Protein AF-A0A3M1HZY0-F1 (afdb_monomer_lite)

Sequence (211 aa):
LMPYMTAALELLAAGQKPRHIDGALMAFGMPMGPIELADYVGLDICLEVGRYLEKTLGDRFALPAFVPTMVERGYLGRKCEKGGFYRYERGRIAGINEAIARLVGASFSEKPREFDANIDLEDAAPMEDAAIQDRCLLPMLVEALGCLKEGIVKEPSHLDAAFVFGIGFPPFRGGLLRHFASVPREQLIQRIEALGLEAPTNLKVLDAFAD

Foldseek 3Di:
DLLLLQLLQVVLLVQADQCLLQVLVVVVPFPTGSVLVQLVVWLVVSQVVLVVCCVVVHDSSPHPPLSVVCVVVPQTAQVDCLHHQFHDDPSDGPGGNVVSCVSSVHPPPPPDPDDDDDDDDPPPPHDDSVLSCLSNLLSVVQVLLVCCVVVVDPANLVSQVCQCVPRNDPVVCVGSLLVCLCPPLVVSCVSCVVSVHHRRPVNVSSPVNND

Secondary structure (DSSP, 8-state):
-HHHHHHHHHHHHTT--HHHHHHHHHHHT-SS-HHHHHHHH-HHHHHHHHHHHHHHH-GGGPPPTHHHHHHHTT--STTSTT-SSEEEETTEEEEE-HHHHTTTT-------------------PPPPHHHHHHHHHHHHHHHHHHHHHTTSSS-HHHHHHHIIIII---GGG--HHHHHHTS-HHHHHHHHHHTTPPPPTTGGGGGGG--

pLDDT: mean 86.67, std 15.36, range [33.72, 96.56]

Structure (mmCIF, N/CA/C/O backbone):
data_AF-A0A3M1HZY0-F1
#
_entry.id   AF-A0A3M1HZY0-F1
#
loop_
_atom_site.group_PDB
_atom_site.id
_atom_site.type_symbol
_atom_site.label_atom_id
_atom_site.label_alt_id
_atom_site.label_comp_id
_atom_site.label_asym_id
_atom_site.label_entity_id
_atom_site.label_seq_id
_atom_site.pdbx_PDB_ins_code
_atom_site.Cartn_x
_atom_site.Cartn_y
_atom_site.Cartn_z
_atom_site.occupancy
_atom_site.B_iso_or_equiv
_atom_site.auth_seq_id
_atom_site.auth_comp_id
_atom_site.auth_asym_id
_atom_site.auth_atom_id
_atom_site.pdbx_PDB_model_num
ATOM 1 N N . LEU A 1 1 ? 1.361 -5.997 4.914 1.00 88.12 1 LEU A N 1
ATOM 2 C CA . LEU A 1 1 ? 2.280 -5.500 3.860 1.00 88.12 1 LEU A CA 1
ATOM 3 C C . LEU A 1 1 ? 1.786 -5.815 2.447 1.00 88.12 1 LEU A C 1
ATOM 5 O O . LEU A 1 1 ? 1.725 -4.900 1.642 1.00 88.12 1 LEU A O 1
ATOM 9 N N . MET A 1 2 ? 1.402 -7.059 2.135 1.00 91.00 2 MET A N 1
ATOM 10 C CA . MET A 1 2 ? 0.913 -7.420 0.790 1.00 91.00 2 MET A CA 1
ATOM 11 C C . MET A 1 2 ? -0.262 -6.572 0.261 1.00 91.00 2 MET A C 1
ATOM 13 O O . MET A 1 2 ? -0.161 -6.144 -0.885 1.00 91.00 2 MET A O 1
ATOM 17 N N . PRO A 1 3 ? -1.307 -6.236 1.049 1.00 92.69 3 PRO A N 1
ATOM 18 C CA . PRO A 1 3 ? -2.396 -5.372 0.569 1.00 92.69 3 PRO A CA 1
ATOM 19 C C . PRO A 1 3 ? -1.915 -3.993 0.110 1.00 92.69 3 PRO A C 1
ATOM 21 O O . PRO A 1 3 ? -2.387 -3.464 -0.885 1.00 92.69 3 PRO A O 1
ATOM 24 N N . TYR A 1 4 ? -0.917 -3.440 0.801 1.00 94.00 4 TYR A N 1
ATOM 25 C CA . TYR A 1 4 ? -0.320 -2.145 0.474 1.00 94.00 4 TYR A CA 1
ATOM 26 C C . TYR A 1 4 ? 0.456 -2.167 -0.840 1.00 94.00 4 TYR A C 1
ATOM 28 O O . TYR A 1 4 ? 0.304 -1.266 -1.659 1.00 94.00 4 TYR A O 1
ATOM 36 N N . MET A 1 5 ? 1.257 -3.213 -1.069 1.00 93.69 5 MET A N 1
ATOM 37 C CA . MET A 1 5 ? 1.961 -3.364 -2.345 1.00 93.69 5 MET A CA 1
ATOM 38 C C . MET A 1 5 ? 0.978 -3.665 -3.478 1.00 93.69 5 MET A C 1
ATOM 40 O O . MET A 1 5 ? 1.077 -3.058 -4.535 1.00 93.69 5 MET A O 1
ATOM 44 N N . THR A 1 6 ? -0.004 -4.539 -3.253 1.00 92.81 6 THR A N 1
ATOM 45 C CA . THR A 1 6 ? -1.007 -4.909 -4.268 1.00 92.81 6 THR A CA 1
ATOM 46 C C . THR A 1 6 ? -1.817 -3.693 -4.708 1.00 92.81 6 THR A C 1
ATOM 48 O O . THR A 1 6 ? -1.895 -3.429 -5.903 1.00 92.81 6 THR A O 1
ATOM 51 N N . ALA A 1 7 ? -2.295 -2.876 -3.766 1.00 93.88 7 ALA A N 1
ATOM 52 C CA . ALA A 1 7 ? -3.013 -1.644 -4.083 1.00 93.88 7 ALA A CA 1
ATOM 53 C C . ALA A 1 7 ? -2.163 -0.646 -4.890 1.00 93.88 7 ALA A C 1
ATOM 55 O O . ALA A 1 7 ? -2.652 -0.020 -5.829 1.00 93.88 7 ALA A O 1
ATOM 56 N N . ALA A 1 8 ? -0.867 -0.528 -4.591 1.00 94.25 8 ALA A N 1
ATOM 57 C CA . ALA A 1 8 ? 0.038 0.290 -5.393 1.00 94.25 8 ALA A CA 1
ATOM 58 C C . ALA A 1 8 ? 0.231 -0.265 -6.820 1.00 94.25 8 ALA A C 1
ATOM 60 O O . ALA A 1 8 ? 0.280 0.498 -7.783 1.00 94.25 8 ALA A O 1
ATOM 61 N N . LEU A 1 9 ? 0.296 -1.590 -6.981 1.00 92.94 9 LEU A N 1
ATOM 62 C CA . LEU A 1 9 ? 0.370 -2.240 -8.293 1.00 92.94 9 LEU A CA 1
ATOM 63 C C . LEU A 1 9 ? -0.933 -2.092 -9.094 1.00 92.94 9 LEU A C 1
ATOM 65 O O . LEU A 1 9 ? -0.894 -1.983 -10.319 1.00 92.94 9 LEU A O 1
ATOM 69 N N . GLU A 1 10 ? -2.083 -2.046 -8.428 1.00 91.88 10 GLU A N 1
ATOM 70 C CA . GLU A 1 10 ? -3.365 -1.727 -9.062 1.00 91.88 10 GLU A CA 1
ATOM 71 C C . GLU A 1 10 ? -3.426 -0.269 -9.525 1.00 91.88 10 GLU A C 1
ATOM 73 O O . GLU A 1 10 ? -3.905 0.000 -10.625 1.00 91.88 10 GLU A O 1
ATOM 78 N N . LEU A 1 11 ? -2.887 0.675 -8.742 1.00 91.75 11 LEU A N 1
ATOM 79 C CA . LEU A 1 11 ? -2.738 2.065 -9.184 1.00 91.75 11 LEU A CA 1
ATOM 80 C C . LEU A 1 11 ? -1.860 2.161 -10.439 1.00 91.75 11 LEU A C 1
ATOM 82 O O . LEU A 1 11 ? -2.187 2.918 -11.354 1.00 91.75 11 LEU A O 1
ATOM 86 N N . LEU A 1 12 ? -0.788 1.362 -10.520 1.00 90.62 12 LEU A N 1
ATOM 87 C CA . LEU A 1 12 ? 0.020 1.251 -11.738 1.00 90.62 12 LEU A CA 1
ATOM 88 C C . LEU A 1 12 ? -0.794 0.713 -12.922 1.00 90.62 12 LEU A C 1
ATOM 90 O O . LEU A 1 12 ? -0.721 1.291 -14.006 1.00 90.62 12 LEU A O 1
ATOM 94 N N . ALA A 1 13 ? -1.584 -0.351 -12.728 1.00 88.25 13 ALA A N 1
ATOM 95 C CA . ALA A 1 13 ? -2.480 -0.876 -13.768 1.00 88.25 13 ALA A CA 1
ATOM 96 C C . ALA A 1 13 ? -3.517 0.161 -14.225 1.00 88.25 13 ALA A C 1
ATOM 98 O O . ALA A 1 13 ? -3.890 0.185 -15.395 1.00 88.25 13 ALA A O 1
ATOM 99 N N . ALA A 1 14 ? -3.957 1.034 -13.317 1.00 87.12 14 ALA A N 1
ATOM 100 C CA . ALA A 1 14 ? -4.868 2.138 -13.603 1.00 87.12 14 ALA A CA 1
ATOM 101 C C . ALA A 1 14 ? -4.181 3.353 -14.263 1.00 87.12 14 ALA A C 1
ATOM 103 O O . ALA A 1 14 ? -4.825 4.379 -14.472 1.00 87.12 14 ALA A O 1
ATOM 104 N N . GLY A 1 15 ? -2.886 3.266 -14.587 1.00 85.94 15 GLY A N 1
ATOM 105 C CA . GLY A 1 15 ? -2.148 4.301 -15.314 1.00 85.94 15 GLY A CA 1
ATOM 106 C C . GLY A 1 15 ? -1.403 5.314 -14.441 1.00 85.94 15 GLY A C 1
ATOM 107 O O . GLY A 1 15 ? -0.766 6.220 -14.982 1.00 85.94 15 GLY A O 1
ATOM 108 N N . GLN A 1 16 ? -1.429 5.181 -13.110 1.00 88.56 16 GLN A N 1
ATOM 109 C CA . GLN A 1 16 ? -0.660 6.071 -12.237 1.00 88.56 16 GLN A CA 1
ATOM 110 C C . GLN A 1 16 ? 0.844 5.830 -12.393 1.00 88.56 16 GLN A C 1
ATOM 112 O O . GLN A 1 16 ? 1.304 4.706 -12.581 1.00 88.56 16 GLN A O 1
ATOM 117 N N . LYS A 1 17 ? 1.641 6.900 -12.309 1.00 89.25 17 LYS A N 1
ATOM 118 C CA . LYS A 1 17 ? 3.097 6.823 -12.503 1.00 89.25 17 LYS A CA 1
ATOM 119 C C . LYS A 1 17 ? 3.786 6.230 -11.261 1.00 89.25 17 LYS A C 1
ATOM 121 O O . LYS A 1 17 ? 3.528 6.732 -10.169 1.00 89.25 17 LYS A O 1
ATOM 126 N N . PRO A 1 18 ? 4.741 5.282 -11.398 1.00 91.25 18 PRO A N 1
ATOM 127 C CA . PRO A 1 18 ? 5.481 4.697 -10.276 1.00 91.25 18 PRO A CA 1
ATOM 128 C C . PRO A 1 18 ? 6.065 5.741 -9.330 1.00 91.25 18 PRO A C 1
ATOM 130 O O . PRO A 1 18 ? 5.854 5.686 -8.124 1.00 91.25 18 PRO A O 1
ATOM 133 N N . ARG A 1 19 ? 6.717 6.763 -9.901 1.00 91.69 19 ARG A N 1
ATOM 134 C CA . ARG A 1 19 ? 7.333 7.855 -9.138 1.00 91.69 19 ARG A CA 1
ATOM 135 C C . ARG A 1 19 ? 6.322 8.704 -8.379 1.00 91.69 19 ARG A C 1
ATOM 137 O O . ARG A 1 19 ? 6.670 9.262 -7.346 1.00 91.69 19 ARG A O 1
ATOM 144 N N . HIS A 1 20 ? 5.104 8.833 -8.898 1.00 92.88 20 HIS A N 1
ATOM 145 C CA . HIS A 1 20 ? 4.051 9.581 -8.220 1.00 92.88 20 HIS A CA 1
ATOM 146 C C . HIS A 1 20 ? 3.501 8.778 -7.045 1.00 92.88 20 HIS A C 1
ATOM 148 O O . HIS A 1 20 ? 3.425 9.311 -5.944 1.00 92.88 20 HIS A O 1
ATOM 154 N N . ILE A 1 21 ? 3.242 7.482 -7.241 1.00 94.38 21 ILE A N 1
ATOM 155 C CA . ILE A 1 21 ? 2.817 6.586 -6.160 1.00 94.38 21 ILE A CA 1
ATOM 156 C C . ILE A 1 21 ? 3.869 6.565 -5.044 1.00 94.38 21 ILE A C 1
ATOM 158 O O . ILE A 1 21 ? 3.558 6.843 -3.887 1.00 94.38 21 ILE A O 1
ATOM 162 N N . ASP A 1 22 ? 5.130 6.300 -5.391 1.00 95.12 22 ASP A N 1
ATOM 163 C CA . ASP A 1 22 ? 6.221 6.273 -4.418 1.00 95.12 22 ASP A CA 1
ATOM 164 C C . ASP A 1 22 ? 6.412 7.634 -3.744 1.00 95.12 22 ASP A C 1
ATOM 166 O O . ASP A 1 22 ? 6.539 7.705 -2.522 1.00 95.12 22 ASP A O 1
ATOM 170 N N . GLY A 1 23 ? 6.366 8.720 -4.520 1.00 94.81 23 GLY A N 1
ATOM 171 C CA . GLY A 1 23 ? 6.460 10.089 -4.022 1.00 94.81 23 GLY A CA 1
ATOM 172 C C . GLY A 1 23 ? 5.376 10.431 -3.001 1.00 94.81 23 GLY A C 1
ATOM 173 O O . GLY A 1 23 ? 5.700 10.957 -1.939 1.00 94.81 23 GLY A O 1
ATOM 174 N N . ALA A 1 24 ? 4.117 10.076 -3.268 1.00 96.56 24 ALA A N 1
ATOM 175 C CA . ALA A 1 24 ? 2.996 10.347 -2.371 1.00 96.56 24 ALA A CA 1
ATOM 176 C C . ALA A 1 24 ? 3.141 9.617 -1.024 1.00 96.56 24 ALA A C 1
ATOM 178 O O . ALA A 1 24 ? 2.859 10.195 0.029 1.00 96.56 24 ALA A O 1
ATOM 179 N N . LEU A 1 25 ? 3.620 8.367 -1.032 1.00 96.19 25 LEU A N 1
ATOM 180 C CA . LEU A 1 25 ? 3.834 7.586 0.192 1.00 96.19 25 LEU A CA 1
ATOM 181 C C . LEU A 1 25 ? 5.115 8.002 0.933 1.00 96.19 25 LEU A C 1
ATOM 183 O O . LEU A 1 25 ? 5.145 7.995 2.165 1.00 96.19 25 LEU A O 1
ATOM 187 N N . MET A 1 26 ? 6.156 8.440 0.227 1.00 95.44 26 MET A N 1
ATOM 188 C CA . MET A 1 26 ? 7.320 9.057 0.871 1.00 95.44 26 MET A CA 1
ATOM 189 C C . MET A 1 26 ? 6.965 10.407 1.507 1.00 95.44 26 MET A C 1
ATOM 191 O O . MET A 1 26 ? 7.374 10.674 2.633 1.00 95.44 26 MET A O 1
ATOM 195 N N . ALA A 1 27 ? 6.146 11.229 0.843 1.00 95.06 27 ALA A N 1
ATOM 196 C CA . ALA A 1 27 ? 5.637 12.487 1.394 1.00 95.06 27 ALA A CA 1
ATOM 197 C C . ALA A 1 27 ? 4.741 12.261 2.623 1.00 95.06 27 ALA A C 1
ATOM 199 O O . ALA A 1 27 ? 4.745 13.062 3.558 1.00 95.06 27 ALA A O 1
ATOM 200 N N . PHE A 1 28 ? 4.022 11.135 2.669 1.00 94.44 28 PHE A N 1
ATOM 201 C CA . PHE A 1 28 ? 3.312 10.694 3.871 1.00 94.44 28 PHE A CA 1
ATOM 202 C C . PHE A 1 28 ? 4.263 10.422 5.052 1.00 94.44 28 PHE A C 1
ATOM 204 O O . PHE A 1 28 ? 3.884 10.631 6.213 1.00 94.44 28 PHE A O 1
ATOM 211 N N . GLY A 1 29 ? 5.494 9.996 4.751 1.00 93.94 29 GLY A N 1
ATOM 212 C CA . GLY A 1 29 ? 6.581 9.739 5.694 1.00 93.94 29 GLY A CA 1
ATOM 213 C C . GLY A 1 29 ? 7.200 8.346 5.579 1.00 93.94 29 GLY A C 1
ATOM 214 O O . GLY A 1 29 ? 8.056 8.015 6.400 1.00 93.94 29 GLY A O 1
ATOM 215 N N . MET A 1 30 ? 6.740 7.504 4.643 1.00 95.31 30 MET A N 1
ATOM 216 C CA . MET A 1 30 ? 7.278 6.150 4.482 1.00 95.31 30 MET A CA 1
ATOM 217 C C . MET A 1 30 ? 8.754 6.217 4.058 1.00 95.31 30 MET A C 1
ATOM 219 O O . MET A 1 30 ? 9.116 7.069 3.246 1.00 95.31 30 MET A O 1
ATOM 223 N N . PRO A 1 31 ? 9.614 5.306 4.543 1.00 93.12 31 PRO A N 1
ATOM 224 C CA . PRO A 1 31 ? 11.039 5.308 4.207 1.00 93.12 31 PRO A CA 1
ATOM 225 C C . PRO A 1 31 ? 11.303 4.954 2.739 1.00 93.12 31 PRO A C 1
ATOM 227 O O . PRO A 1 31 ? 12.362 5.278 2.210 1.00 93.12 31 PRO A O 1
ATOM 230 N N . MET A 1 32 ? 10.359 4.256 2.106 1.00 92.38 32 MET A N 1
ATOM 231 C CA . MET A 1 32 ? 10.431 3.785 0.730 1.00 92.38 32 MET A CA 1
ATOM 232 C C . MET A 1 32 ? 9.015 3.692 0.157 1.00 92.38 32 MET A C 1
ATOM 234 O O . MET A 1 32 ? 8.077 3.293 0.858 1.00 92.38 32 MET A O 1
ATOM 238 N N . GLY A 1 33 ? 8.864 4.057 -1.113 1.00 93.88 33 GLY A N 1
ATOM 239 C CA . GLY A 1 33 ? 7.600 3.907 -1.824 1.00 93.88 33 GLY A CA 1
ATOM 240 C C . GLY A 1 33 ? 7.232 2.433 -2.057 1.00 93.88 33 GLY A C 1
ATOM 241 O O . GLY A 1 33 ? 8.114 1.572 -2.075 1.00 93.88 33 GLY A O 1
ATOM 242 N N . PRO A 1 34 ? 5.938 2.098 -2.198 1.00 95.12 34 PRO A N 1
ATOM 243 C CA . PRO A 1 34 ? 5.493 0.713 -2.350 1.00 95.12 34 PRO A CA 1
ATOM 244 C C . PRO A 1 34 ? 6.027 0.026 -3.615 1.00 95.12 34 PRO A C 1
ATOM 246 O O . PRO A 1 34 ? 6.236 -1.187 -3.591 1.00 95.12 34 PRO A O 1
ATOM 249 N N . ILE A 1 35 ? 6.252 0.767 -4.705 1.00 95.12 35 ILE A N 1
ATOM 250 C CA . ILE A 1 35 ? 6.741 0.203 -5.966 1.00 95.12 35 ILE A CA 1
ATOM 251 C C . ILE A 1 35 ? 8.234 -0.091 -5.861 1.00 95.12 35 ILE A C 1
ATOM 253 O O . ILE A 1 35 ? 8.670 -1.199 -6.180 1.00 95.12 35 ILE A O 1
ATOM 257 N N . GLU A 1 36 ? 9.014 0.860 -5.340 1.00 94.38 36 GLU A N 1
ATOM 258 C CA . GLU A 1 36 ? 10.423 0.617 -5.019 1.00 94.38 36 GLU A CA 1
ATOM 259 C C . GLU A 1 36 ? 10.581 -0.534 -4.014 1.00 94.38 36 GLU A C 1
ATOM 261 O O . GLU A 1 36 ? 11.476 -1.365 -4.168 1.00 94.38 36 GLU A O 1
ATOM 266 N N . LEU A 1 37 ? 9.691 -0.631 -3.022 1.00 93.94 37 LEU A N 1
ATOM 267 C CA . LEU A 1 37 ? 9.701 -1.716 -2.045 1.00 93.94 37 LEU A CA 1
ATOM 268 C C . LEU A 1 37 ? 9.445 -3.080 -2.695 1.00 93.94 37 LEU A C 1
ATOM 270 O O . LEU A 1 37 ? 10.133 -4.043 -2.358 1.00 93.94 37 LEU A O 1
ATOM 274 N N . ALA A 1 38 ? 8.504 -3.172 -3.637 1.00 94.50 38 ALA A N 1
ATOM 275 C CA . ALA A 1 38 ? 8.254 -4.404 -4.383 1.00 94.50 38 ALA A CA 1
ATOM 276 C C . ALA A 1 38 ? 9.490 -4.834 -5.196 1.00 94.50 38 ALA A C 1
ATOM 278 O O . ALA A 1 38 ? 9.869 -6.006 -5.172 1.00 94.50 38 ALA A O 1
ATOM 279 N N . ASP A 1 39 ? 10.179 -3.885 -5.839 1.00 94.50 39 ASP A N 1
ATOM 280 C CA . ASP A 1 39 ? 11.448 -4.154 -6.524 1.00 94.50 39 ASP A CA 1
ATOM 281 C C . ASP A 1 39 ? 12.573 -4.532 -5.543 1.00 94.50 39 ASP A C 1
ATOM 283 O O . ASP A 1 39 ? 13.448 -5.331 -5.884 1.00 94.50 39 ASP A O 1
ATOM 287 N N . TYR A 1 40 ? 12.581 -3.965 -4.334 1.00 93.25 40 TYR A N 1
ATOM 288 C CA . TYR A 1 40 ? 13.576 -4.262 -3.303 1.00 93.25 40 TYR A CA 1
ATOM 289 C C . TYR A 1 40 ? 13.416 -5.672 -2.726 1.00 93.25 40 TYR A C 1
ATOM 291 O O . TYR A 1 40 ? 14.406 -6.392 -2.592 1.00 93.25 40 TYR A O 1
ATOM 299 N N . VAL A 1 41 ? 12.182 -6.071 -2.402 1.00 93.19 41 VAL A N 1
ATOM 300 C CA . VAL A 1 41 ? 11.848 -7.426 -1.933 1.00 93.19 41 VAL A CA 1
ATOM 301 C C . VAL A 1 41 ? 12.083 -8.444 -3.049 1.00 93.19 41 VAL A C 1
ATOM 303 O O . VAL A 1 41 ? 12.690 -9.490 -2.827 1.00 93.19 41 VAL A O 1
ATOM 306 N N . GLY A 1 42 ? 11.648 -8.107 -4.260 1.00 93.12 42 GLY A N 1
ATOM 307 C CA . GLY A 1 42 ? 11.747 -8.933 -5.450 1.00 93.12 42 GLY A CA 1
ATOM 308 C C . GLY A 1 42 ? 10.386 -9.458 -5.896 1.00 93.12 42 GLY A C 1
ATOM 309 O O . GLY A 1 42 ? 9.617 -10.011 -5.107 1.00 93.12 42 GLY A O 1
ATOM 310 N N . LEU A 1 43 ? 10.092 -9.298 -7.186 1.00 93.88 43 LEU A N 1
ATOM 311 C CA . LEU A 1 43 ? 8.753 -9.553 -7.733 1.00 93.88 43 LEU A CA 1
ATOM 312 C C . LEU A 1 43 ? 8.382 -11.037 -7.787 1.00 93.88 43 LEU A C 1
ATOM 314 O O . LEU A 1 43 ? 7.204 -11.374 -7.727 1.00 93.88 43 LEU A O 1
ATOM 318 N N . ASP A 1 44 ? 9.370 -11.925 -7.845 1.00 94.12 44 ASP A N 1
ATOM 319 C CA . ASP A 1 44 ? 9.178 -13.368 -7.690 1.00 94.12 44 ASP A CA 1
ATOM 320 C C . ASP A 1 44 ? 8.714 -13.737 -6.278 1.00 94.12 44 ASP A C 1
ATOM 322 O O . ASP A 1 44 ? 7.775 -14.516 -6.134 1.00 94.12 44 ASP A O 1
ATOM 326 N N . ILE A 1 45 ? 9.306 -13.126 -5.247 1.00 94.19 45 ILE A N 1
ATOM 327 C CA . ILE A 1 45 ? 8.895 -13.330 -3.852 1.00 94.19 45 ILE A CA 1
ATOM 328 C C . ILE A 1 45 ? 7.497 -12.751 -3.633 1.00 94.19 45 ILE A C 1
ATOM 330 O O . ILE A 1 45 ? 6.640 -13.414 -3.050 1.00 94.19 45 ILE A O 1
ATOM 334 N N . CYS A 1 46 ? 7.235 -11.538 -4.135 1.00 93.50 46 CYS A N 1
ATOM 335 C CA . CYS A 1 46 ? 5.896 -10.952 -4.089 1.00 93.50 46 CYS A CA 1
ATOM 336 C C . CYS A 1 46 ? 4.863 -11.874 -4.750 1.00 93.50 46 CYS A C 1
ATOM 338 O O . CYS A 1 46 ? 3.800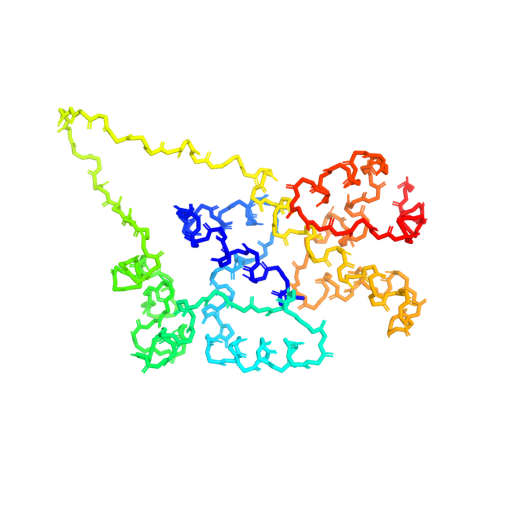 -12.089 -4.174 1.00 93.50 46 CYS A O 1
ATOM 340 N N . LEU A 1 47 ? 5.184 -12.452 -5.914 1.00 94.50 47 LEU A N 1
ATOM 341 C CA . LEU A 1 47 ? 4.304 -13.375 -6.629 1.00 94.50 47 LEU A CA 1
ATOM 342 C C . LEU A 1 47 ? 4.053 -14.672 -5.852 1.00 94.50 47 LEU A C 1
ATOM 344 O O . LEU A 1 47 ? 2.912 -15.125 -5.780 1.00 94.50 47 LEU A O 1
ATOM 348 N N . GLU A 1 48 ? 5.094 -15.273 -5.278 1.00 95.0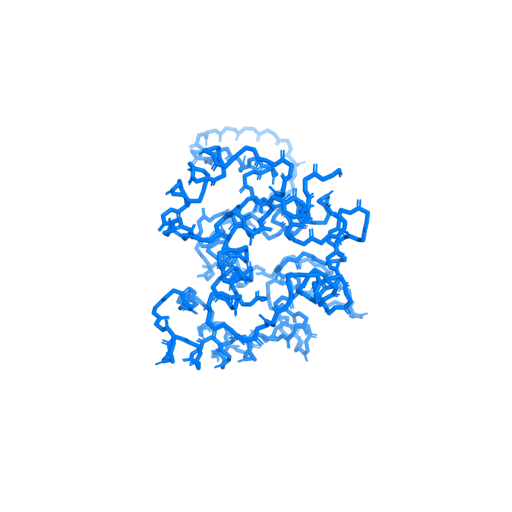0 48 GLU A N 1
ATOM 349 C CA . GLU A 1 48 ? 4.976 -16.505 -4.495 1.00 95.00 48 GLU A CA 1
ATOM 350 C C . GLU A 1 48 ? 4.104 -16.296 -3.251 1.00 95.00 48 GLU A C 1
ATOM 352 O O . GLU A 1 48 ? 3.142 -17.038 -3.032 1.00 95.00 48 GLU A O 1
ATOM 357 N N . VAL A 1 49 ? 4.382 -15.240 -2.480 1.00 93.62 49 VAL A N 1
ATOM 358 C CA . VAL A 1 49 ? 3.599 -14.883 -1.288 1.00 93.62 49 VAL A CA 1
ATOM 359 C C . VAL A 1 49 ? 2.168 -14.504 -1.671 1.00 93.62 49 VAL A C 1
ATOM 361 O O . VAL A 1 49 ? 1.230 -14.948 -1.013 1.00 93.62 49 VAL A O 1
ATOM 364 N N . GLY A 1 50 ? 1.983 -13.732 -2.746 1.00 92.56 50 GLY A N 1
ATOM 365 C CA . GLY A 1 50 ? 0.666 -13.351 -3.258 1.00 92.56 50 GLY A CA 1
ATOM 366 C C . GLY A 1 50 ? -0.190 -14.567 -3.598 1.00 92.56 50 GLY A C 1
ATOM 367 O O . GLY A 1 50 ? -1.282 -14.704 -3.061 1.00 92.56 50 GLY A O 1
ATOM 368 N N . ARG A 1 51 ? 0.343 -15.518 -4.378 1.00 93.62 51 ARG A N 1
ATOM 369 C CA . ARG A 1 51 ? -0.356 -16.771 -4.723 1.00 93.62 51 ARG A CA 1
ATOM 370 C C . ARG A 1 51 ? -0.700 -17.614 -3.497 1.00 93.62 51 ARG A C 1
ATOM 372 O O . ARG A 1 51 ? -1.761 -18.235 -3.451 1.00 93.62 51 ARG A O 1
ATOM 379 N N . TYR A 1 52 ? 0.192 -17.666 -2.507 1.00 94.19 52 TYR A N 1
ATOM 380 C CA . TYR A 1 52 ? -0.074 -18.385 -1.262 1.00 94.19 52 TYR A CA 1
ATOM 381 C C . TYR A 1 52 ? -1.234 -17.754 -0.478 1.00 94.19 52 TYR A C 1
ATOM 383 O O . TYR A 1 52 ? -2.128 -18.469 -0.018 1.00 94.19 52 TYR A O 1
ATOM 391 N N . LEU A 1 53 ? -1.236 -16.425 -0.346 1.00 92.06 53 LEU A N 1
ATOM 392 C CA . LEU A 1 53 ? -2.299 -15.692 0.340 1.00 92.06 53 LEU A CA 1
ATOM 393 C C . LEU A 1 53 ? -3.616 -15.753 -0.429 1.00 92.06 53 LEU A C 1
ATOM 395 O O . LEU A 1 53 ? -4.637 -16.007 0.192 1.00 92.06 53 LEU A O 1
ATOM 399 N N . GLU A 1 54 ? -3.597 -15.618 -1.752 1.00 92.56 54 GLU A N 1
ATOM 400 C CA . GLU A 1 54 ? -4.779 -15.760 -2.608 1.00 92.56 54 GLU A CA 1
ATOM 401 C C . GLU A 1 54 ? -5.433 -17.133 -2.413 1.00 92.56 54 GLU A C 1
ATOM 403 O O . GLU A 1 54 ? -6.617 -17.239 -2.104 1.00 92.56 54 GLU A O 1
ATOM 408 N N . LYS A 1 55 ? -4.633 -18.204 -2.457 1.00 93.62 55 LYS A N 1
ATOM 409 C CA . LYS A 1 55 ? -5.116 -19.571 -2.226 1.00 93.62 55 LYS A CA 1
ATOM 410 C C . LYS A 1 55 ? -5.700 -19.783 -0.823 1.00 93.62 55 LYS A C 1
ATOM 412 O O . LYS A 1 55 ? -6.582 -20.623 -0.656 1.00 93.62 55 LYS A O 1
ATOM 417 N N . THR A 1 56 ? -5.169 -19.097 0.187 1.00 90.94 56 THR A N 1
ATOM 418 C CA . THR A 1 56 ? -5.495 -19.356 1.602 1.00 90.94 56 THR A CA 1
ATOM 419 C C . THR A 1 56 ? -6.591 -18.435 2.137 1.00 90.94 56 THR A C 1
ATOM 421 O O . THR A 1 56 ? -7.417 -18.863 2.938 1.00 90.94 56 THR A O 1
ATOM 424 N N . LEU A 1 57 ? -6.590 -17.173 1.710 1.00 87.62 57 LEU A N 1
ATOM 425 C CA . LEU A 1 57 ? -7.408 -16.078 2.238 1.00 87.62 57 LEU A CA 1
ATOM 426 C C . LEU A 1 57 ? -8.321 -15.444 1.171 1.00 87.62 57 LEU A C 1
ATOM 428 O O . LEU A 1 57 ? -9.123 -14.568 1.501 1.00 87.62 57 LEU A O 1
ATOM 432 N N . GLY A 1 58 ? -8.230 -15.908 -0.079 1.00 89.00 58 GLY A N 1
ATOM 433 C CA . GLY A 1 58 ? -9.110 -15.548 -1.186 1.00 89.00 58 GLY A CA 1
ATOM 434 C C . GLY A 1 58 ? -8.575 -14.445 -2.099 1.00 89.00 58 GLY A C 1
ATOM 435 O O . GLY A 1 58 ? -7.520 -13.848 -1.872 1.00 89.00 58 GLY A O 1
ATOM 436 N N . ASP A 1 59 ? -9.374 -14.146 -3.119 1.00 86.00 59 ASP A N 1
ATOM 437 C CA . ASP A 1 59 ? -9.024 -13.311 -4.277 1.00 86.00 59 ASP A CA 1
ATOM 438 C C . ASP A 1 59 ? -8.621 -11.868 -3.932 1.00 86.00 59 ASP A C 1
ATOM 440 O O . ASP A 1 59 ? -8.001 -11.187 -4.741 1.00 86.00 59 ASP A O 1
ATOM 444 N N . ARG A 1 60 ? -8.893 -11.391 -2.709 1.00 83.44 60 ARG A N 1
ATOM 445 C CA . ARG A 1 60 ? -8.484 -10.052 -2.243 1.00 83.44 60 ARG A CA 1
ATOM 446 C C . ARG A 1 60 ? -6.963 -9.851 -2.150 1.00 83.44 60 ARG A C 1
ATOM 448 O O . ARG A 1 60 ? -6.505 -8.728 -1.971 1.00 83.44 60 ARG A O 1
ATOM 455 N N . PHE A 1 61 ? -6.184 -10.930 -2.248 1.00 87.25 61 PHE A N 1
ATOM 456 C CA . PHE A 1 61 ? -4.719 -10.899 -2.331 1.00 87.25 61 PHE A CA 1
ATOM 457 C C . PHE A 1 61 ? -4.183 -11.180 -3.744 1.00 87.25 61 PHE A C 1
ATOM 459 O O . PHE A 1 61 ? -2.966 -11.302 -3.912 1.00 87.25 61 PHE A O 1
ATOM 466 N N . ALA A 1 62 ? -5.062 -11.301 -4.744 1.00 87.69 62 ALA A N 1
ATOM 467 C CA . ALA A 1 62 ? -4.660 -11.537 -6.121 1.00 87.69 62 ALA A CA 1
ATOM 468 C C . ALA A 1 62 ? -3.814 -10.367 -6.637 1.00 87.69 62 ALA A C 1
ATOM 470 O O . ALA A 1 62 ? -4.163 -9.195 -6.498 1.00 87.69 62 ALA A O 1
ATOM 471 N N . LEU A 1 63 ? -2.676 -10.691 -7.246 1.00 89.81 63 LEU A N 1
ATOM 472 C CA . LEU A 1 63 ? -1.801 -9.693 -7.851 1.00 89.81 63 LEU A CA 1
ATOM 473 C C . LEU A 1 63 ? -2.257 -9.372 -9.280 1.00 89.81 63 LEU A C 1
ATOM 475 O O . LEU A 1 63 ? -2.742 -10.263 -9.983 1.00 89.81 63 LEU A O 1
ATOM 479 N N . PRO A 1 64 ? -2.014 -8.144 -9.773 1.00 90.38 64 PRO A N 1
ATOM 480 C CA . PRO A 1 64 ? -2.293 -7.804 -11.161 1.00 90.38 64 PRO A CA 1
ATOM 481 C C . PRO A 1 64 ? -1.610 -8.758 -12.152 1.00 90.38 64 PRO A C 1
ATOM 483 O O . PRO A 1 64 ? -0.445 -9.127 -11.986 1.00 90.38 64 PRO A O 1
ATOM 486 N N . ALA A 1 65 ? -2.310 -9.104 -13.238 1.00 88.88 65 ALA A N 1
ATOM 487 C CA . ALA A 1 65 ? -1.878 -10.113 -14.217 1.00 88.88 65 ALA A CA 1
ATOM 488 C C . ALA A 1 65 ? -0.527 -9.812 -14.900 1.00 88.88 65 ALA A C 1
ATOM 490 O O . ALA A 1 65 ? 0.145 -10.711 -15.417 1.00 88.88 65 ALA A O 1
ATOM 491 N N . PHE A 1 66 ? -0.094 -8.551 -14.884 1.00 90.06 66 PHE A N 1
ATOM 492 C CA . PHE A 1 66 ? 1.201 -8.161 -15.421 1.00 90.06 66 PHE A CA 1
ATOM 493 C C . PHE A 1 66 ? 2.369 -8.664 -14.547 1.00 90.06 66 PHE A C 1
ATOM 495 O O . PHE A 1 66 ? 3.438 -8.945 -15.085 1.00 90.06 66 PHE A O 1
ATOM 502 N N . VAL A 1 67 ? 2.177 -8.857 -13.233 1.00 91.69 67 VAL A N 1
ATOM 503 C CA . VAL A 1 67 ? 3.235 -9.283 -12.294 1.00 91.69 67 VAL A CA 1
ATOM 504 C C . VAL A 1 67 ? 3.771 -10.687 -12.620 1.00 91.69 67 VAL A C 1
ATOM 506 O O . VAL A 1 67 ? 4.986 -10.812 -12.784 1.00 91.69 67 VAL A O 1
ATOM 509 N N . PRO A 1 68 ? 2.936 -11.734 -12.813 1.00 92.31 68 PRO A N 1
ATOM 510 C CA . PRO A 1 68 ? 3.412 -13.024 -13.319 1.00 92.31 68 PRO A CA 1
ATOM 511 C C . PRO A 1 68 ? 4.234 -12.902 -14.606 1.00 92.31 68 PRO A C 1
ATOM 513 O O . PRO A 1 68 ? 5.320 -13.470 -14.707 1.00 92.31 68 PRO A O 1
ATOM 516 N N . THR A 1 69 ? 3.766 -12.086 -15.554 1.00 91.50 69 THR A N 1
ATOM 517 C CA . TH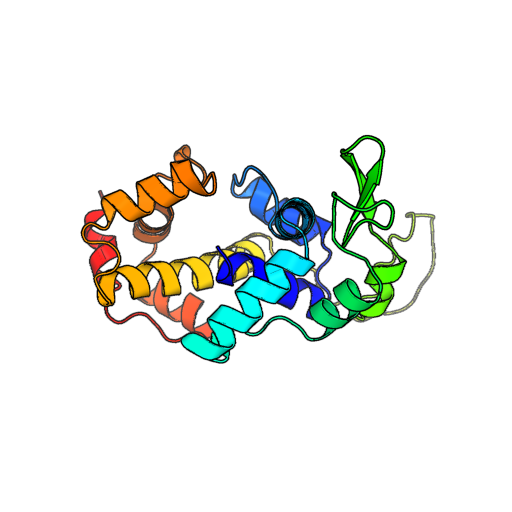R A 1 69 ? 4.447 -11.892 -16.842 1.00 91.50 69 THR A CA 1
ATOM 518 C C . THR A 1 69 ? 5.809 -11.207 -16.669 1.00 91.50 69 THR A C 1
ATOM 520 O O . THR A 1 69 ? 6.764 -11.524 -17.381 1.00 91.50 69 THR A O 1
ATOM 523 N N . MET A 1 70 ? 5.936 -10.273 -15.719 1.00 92.06 70 MET A N 1
ATOM 524 C CA . MET A 1 70 ? 7.219 -9.651 -15.371 1.00 92.06 70 MET A CA 1
ATOM 525 C C . MET A 1 70 ? 8.215 -10.685 -14.848 1.00 92.06 70 MET A C 1
ATOM 527 O O . MET A 1 70 ? 9.355 -10.728 -15.321 1.00 92.06 70 MET A O 1
ATOM 531 N N . VAL A 1 71 ? 7.769 -11.539 -13.923 1.00 93.56 71 VAL A N 1
ATOM 532 C CA . VAL A 1 71 ? 8.596 -12.594 -13.323 1.00 93.56 71 VAL A CA 1
ATOM 533 C C . VAL A 1 71 ? 9.053 -13.596 -14.383 1.00 93.56 71 VAL A C 1
ATOM 535 O O . VAL A 1 71 ? 10.245 -13.878 -14.478 1.00 93.56 71 VAL A O 1
ATOM 538 N N . GLU A 1 72 ? 8.149 -14.051 -15.254 1.00 92.88 72 GLU A N 1
ATOM 539 C CA . GLU A 1 72 ? 8.466 -14.956 -16.371 1.00 92.88 72 GLU A CA 1
ATOM 540 C C . GLU A 1 72 ? 9.492 -14.363 -17.348 1.00 92.88 72 GLU A C 1
ATOM 542 O O . GLU A 1 72 ? 10.350 -15.072 -17.875 1.00 92.88 72 GLU A O 1
ATOM 547 N N . ARG A 1 73 ? 9.457 -13.044 -17.567 1.00 92.00 73 ARG A N 1
ATOM 548 C CA . ARG A 1 73 ? 10.425 -12.330 -18.421 1.00 92.00 73 ARG A CA 1
ATOM 549 C C . ARG A 1 73 ? 11.739 -11.978 -17.702 1.00 92.00 73 ARG A C 1
ATOM 551 O O . ARG A 1 73 ? 12.666 -11.446 -18.332 1.00 92.00 73 ARG A O 1
ATOM 558 N N . GLY A 1 74 ? 11.852 -12.309 -16.414 1.00 91.81 74 GLY A N 1
ATOM 559 C CA . GLY A 1 74 ? 13.040 -12.110 -15.583 1.00 91.81 74 GLY A CA 1
ATOM 560 C C . GLY A 1 74 ? 13.209 -10.690 -15.039 1.00 91.81 74 GLY A C 1
ATOM 561 O O . GLY A 1 74 ? 14.332 -10.297 -14.727 1.00 91.81 74 GLY A O 1
ATOM 562 N N . TYR A 1 75 ? 12.131 -9.909 -14.952 1.00 93.56 75 TYR A N 1
ATOM 563 C CA . TYR A 1 75 ? 12.127 -8.618 -14.261 1.00 93.56 75 TYR A CA 1
ATOM 564 C C . TYR A 1 75 ? 11.798 -8.857 -12.790 1.00 93.56 75 TYR A C 1
ATOM 566 O O . TYR A 1 75 ? 10.631 -8.926 -12.416 1.00 93.56 75 TYR A O 1
ATOM 574 N N . LEU A 1 76 ? 12.830 -9.063 -11.971 1.00 93.00 76 LEU A N 1
ATOM 575 C CA . LEU A 1 76 ? 12.671 -9.466 -10.567 1.00 93.00 76 LEU A CA 1
ATOM 576 C C . LEU A 1 76 ? 12.940 -8.328 -9.577 1.00 93.00 76 LEU A C 1
ATOM 578 O O . LEU A 1 76 ? 13.004 -8.586 -8.380 1.00 93.00 76 LEU A O 1
ATOM 582 N N . GLY A 1 77 ? 13.123 -7.095 -10.050 1.00 93.12 77 GLY A N 1
ATOM 583 C CA . GLY A 1 77 ? 13.443 -5.950 -9.199 1.00 93.12 77 GLY A CA 1
ATOM 584 C C . GLY A 1 77 ? 14.945 -5.710 -9.048 1.00 93.12 77 GLY A C 1
ATOM 585 O O . GLY A 1 77 ? 15.747 -6.059 -9.919 1.00 93.12 77 GLY A O 1
ATOM 586 N N . ARG A 1 78 ? 15.343 -5.105 -7.925 1.00 91.56 78 ARG A N 1
ATOM 587 C CA . ARG A 1 78 ? 16.701 -4.602 -7.653 1.00 91.56 78 ARG A CA 1
ATOM 588 C C . ARG A 1 78 ? 17.784 -5.681 -7.699 1.00 91.56 78 ARG A C 1
ATOM 590 O O . ARG A 1 78 ? 18.942 -5.370 -7.967 1.00 91.56 78 ARG A O 1
ATOM 597 N N . LYS A 1 79 ? 17.427 -6.938 -7.425 1.00 86.12 79 LYS A N 1
ATOM 598 C CA . LYS A 1 79 ? 18.372 -8.065 -7.390 1.00 86.12 79 LYS A CA 1
ATOM 599 C C . LYS A 1 79 ? 18.832 -8.546 -8.772 1.00 86.12 79 LYS A C 1
ATOM 601 O O . LYS A 1 79 ? 19.756 -9.351 -8.845 1.00 86.12 79 LYS A O 1
ATOM 606 N N . CYS A 1 80 ? 18.210 -8.078 -9.854 1.00 85.25 80 CYS A N 1
ATOM 607 C CA . CYS A 1 80 ? 18.521 -8.505 -11.217 1.00 85.25 80 CYS A CA 1
ATOM 608 C C . CYS A 1 80 ? 18.986 -7.341 -12.092 1.00 85.25 80 CYS A C 1
ATOM 610 O O . CYS A 1 80 ? 18.499 -6.222 -11.965 1.00 85.25 80 CYS A O 1
ATOM 612 N N . GLU A 1 81 ? 19.867 -7.627 -13.056 1.00 83.50 81 GLU A N 1
ATOM 613 C CA . GLU A 1 81 ? 20.379 -6.623 -14.005 1.00 83.50 81 GLU A CA 1
ATOM 614 C C . GLU A 1 81 ? 19.266 -5.974 -14.841 1.00 83.50 81 GLU A C 1
ATOM 616 O O . GLU A 1 81 ? 19.325 -4.789 -15.155 1.00 83.50 81 GLU A O 1
ATOM 621 N N . LYS A 1 82 ? 18.213 -6.738 -15.161 1.00 86.94 82 LYS A N 1
ATOM 622 C CA . LYS A 1 82 ? 17.031 -6.241 -15.881 1.00 86.94 82 LYS A CA 1
ATOM 623 C C . LYS A 1 82 ? 16.182 -5.257 -15.064 1.00 86.94 82 LYS A C 1
ATOM 625 O O . LYS A 1 82 ? 15.334 -4.584 -15.651 1.00 86.94 82 LYS A O 1
ATOM 630 N N . GLY A 1 83 ? 16.388 -5.187 -13.748 1.00 91.06 83 GLY A N 1
ATOM 631 C CA . GLY A 1 83 ? 15.564 -4.418 -12.821 1.00 91.06 83 GLY A CA 1
ATOM 632 C C . GLY A 1 83 ? 14.153 -4.987 -12.645 1.00 91.06 83 GLY A C 1
ATOM 633 O O . GLY A 1 83 ? 13.887 -6.164 -12.906 1.00 91.06 83 GLY A O 1
ATOM 634 N N . GLY A 1 84 ? 13.245 -4.122 -12.204 1.00 91.56 84 GLY A N 1
ATOM 635 C CA . GLY A 1 84 ? 11.809 -4.381 -12.119 1.00 91.56 84 GLY A CA 1
ATOM 636 C C . GLY A 1 84 ? 11.051 -3.206 -12.716 1.00 91.56 84 GLY A C 1
ATOM 637 O O . GLY A 1 84 ? 11.274 -2.883 -13.885 1.00 91.56 84 GLY A O 1
ATOM 638 N N . PHE A 1 85 ? 10.209 -2.540 -11.928 1.00 92.38 85 PHE A N 1
ATOM 639 C CA . PHE A 1 85 ? 9.582 -1.271 -12.324 1.00 92.38 85 PHE A CA 1
ATOM 640 C C . PHE A 1 85 ? 10.615 -0.172 -12.578 1.00 92.38 85 PHE A C 1
ATOM 642 O O . PHE A 1 85 ? 10.451 0.647 -13.488 1.00 92.38 85 PHE A O 1
ATOM 649 N N . TYR A 1 86 ? 11.711 -0.195 -11.823 1.00 93.69 86 TYR A N 1
ATOM 650 C CA . TYR A 1 86 ? 12.846 0.694 -12.001 1.00 93.69 86 TYR A CA 1
ATOM 651 C C . TYR A 1 86 ? 14.059 -0.035 -12.579 1.00 93.69 86 TYR A C 1
ATOM 653 O O . TYR A 1 86 ? 14.271 -1.237 -12.391 1.00 93.69 86 TYR A O 1
ATOM 661 N N . ARG A 1 87 ? 14.895 0.732 -13.282 1.00 93.44 87 ARG A N 1
ATOM 662 C CA . ARG A 1 87 ? 16.274 0.347 -13.589 1.00 93.44 87 ARG A CA 1
ATOM 663 C C . ARG A 1 87 ? 17.163 0.741 -12.422 1.00 93.44 87 ARG A C 1
ATOM 665 O O . ARG A 1 87 ? 17.010 1.835 -11.876 1.00 93.44 87 ARG A O 1
ATOM 672 N N . TYR A 1 88 ? 18.120 -0.116 -12.091 1.00 91.69 88 TYR A N 1
ATOM 673 C CA . TYR A 1 88 ? 19.041 0.110 -10.985 1.00 91.69 88 TYR A CA 1
ATOM 674 C C . TYR A 1 88 ? 20.484 0.180 -11.483 1.00 91.69 88 TYR A C 1
ATOM 676 O O . TYR A 1 88 ? 20.971 -0.749 -12.118 1.00 91.69 88 TYR A O 1
ATOM 684 N N . GLU A 1 89 ? 21.192 1.253 -11.136 1.00 89.81 89 GLU A N 1
ATOM 685 C CA . GLU A 1 89 ? 22.629 1.405 -11.376 1.00 89.81 89 GLU A CA 1
ATOM 686 C C . GLU A 1 89 ? 23.339 1.597 -10.040 1.00 89.81 89 GLU A C 1
ATOM 688 O O . GLU A 1 89 ? 22.969 2.456 -9.238 1.00 89.81 89 GLU A O 1
ATOM 693 N N . ARG A 1 90 ? 24.353 0.766 -9.763 1.00 85.44 90 ARG A N 1
ATOM 694 C CA . ARG A 1 90 ? 25.082 0.772 -8.476 1.00 85.44 90 ARG A CA 1
ATOM 695 C C . ARG A 1 90 ? 24.141 0.727 -7.257 1.00 85.44 90 ARG A C 1
ATOM 697 O O . ARG A 1 90 ? 24.402 1.343 -6.226 1.00 85.44 90 ARG A O 1
ATOM 704 N N . GLY A 1 91 ? 23.022 0.012 -7.391 1.00 80.44 91 GLY A N 1
ATOM 705 C CA . GLY A 1 91 ? 22.014 -0.145 -6.344 1.00 80.44 91 GLY A CA 1
ATOM 706 C C . GLY A 1 91 ? 21.111 1.069 -6.104 1.00 80.44 91 GLY A C 1
ATOM 707 O O . GLY A 1 91 ? 20.391 1.062 -5.111 1.00 80.44 91 GLY A O 1
ATOM 708 N N . ARG A 1 92 ? 21.129 2.087 -6.973 1.00 85.19 92 ARG A N 1
ATOM 709 C CA . ARG A 1 92 ? 20.219 3.243 -6.932 1.00 85.19 92 ARG A CA 1
ATOM 710 C C . ARG A 1 92 ? 19.300 3.248 -8.145 1.00 85.19 92 ARG A C 1
ATOM 712 O O . ARG A 1 92 ? 19.685 2.744 -9.197 1.00 85.19 92 ARG A O 1
ATOM 719 N N . ILE A 1 93 ? 18.116 3.841 -8.007 1.00 90.12 93 ILE A N 1
ATOM 720 C CA . ILE A 1 93 ? 17.188 4.028 -9.127 1.00 90.12 93 ILE A CA 1
ATOM 721 C C . ILE A 1 93 ? 17.849 4.929 -10.178 1.00 90.12 93 ILE A C 1
ATOM 723 O O . ILE A 1 93 ? 18.153 6.090 -9.913 1.00 90.12 93 ILE A O 1
ATOM 727 N N . ALA A 1 94 ? 18.050 4.383 -11.374 1.00 88.44 94 ALA A N 1
ATOM 728 C CA . ALA A 1 94 ? 18.578 5.084 -12.542 1.00 88.44 94 ALA A CA 1
ATOM 729 C C . ALA A 1 94 ? 17.464 5.634 -13.451 1.00 88.44 94 ALA A C 1
ATOM 731 O O . ALA A 1 94 ? 17.701 6.510 -14.276 1.00 88.44 94 ALA A O 1
ATOM 732 N N . GLY A 1 95 ? 16.234 5.132 -13.312 1.00 88.69 95 GLY A N 1
ATOM 733 C CA . GLY A 1 95 ? 15.079 5.574 -14.094 1.00 88.69 95 GLY A CA 1
ATOM 734 C C . GLY A 1 95 ? 13.966 4.533 -14.127 1.00 88.69 95 GLY A C 1
ATOM 735 O O . GLY A 1 95 ? 14.113 3.444 -13.573 1.00 88.69 95 GLY A O 1
ATOM 736 N N . ILE A 1 96 ? 12.857 4.865 -14.785 1.00 89.25 96 ILE A N 1
ATOM 737 C CA . ILE A 1 96 ? 11.746 3.931 -15.012 1.00 89.25 96 ILE A CA 1
ATOM 738 C C . ILE A 1 96 ? 12.157 2.893 -16.065 1.00 89.25 96 ILE A C 1
ATOM 740 O O . ILE A 1 96 ? 12.893 3.184 -17.015 1.00 89.25 96 ILE A O 1
ATOM 744 N N . ASN A 1 97 ? 11.707 1.653 -15.890 1.00 90.31 97 ASN A N 1
ATOM 745 C CA . ASN A 1 97 ? 11.942 0.587 -16.8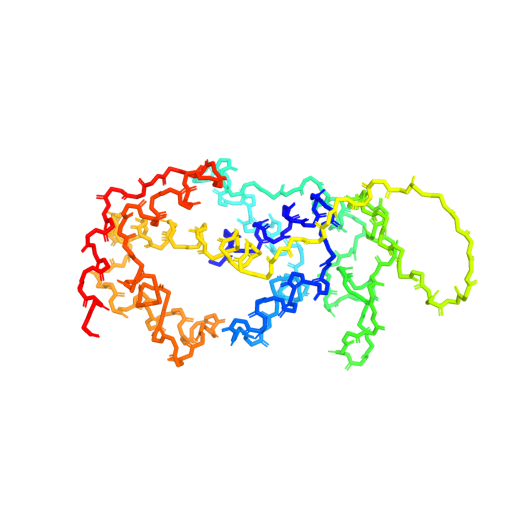50 1.00 90.31 97 ASN A CA 1
ATOM 746 C C . ASN A 1 97 ? 10.904 0.611 -17.984 1.00 90.31 97 ASN A C 1
ATOM 748 O O . ASN A 1 97 ? 9.835 0.012 -17.891 1.00 90.31 97 ASN A O 1
ATOM 752 N N . GLU A 1 98 ? 11.255 1.254 -19.099 1.00 85.94 98 GLU A N 1
ATOM 753 C CA . GLU A 1 98 ? 10.410 1.395 -20.300 1.00 85.94 98 GLU A CA 1
ATOM 754 C C . GLU A 1 98 ? 9.922 0.071 -20.924 1.00 85.94 98 GLU A C 1
ATOM 756 O O . GLU A 1 98 ? 8.975 0.043 -21.717 1.00 85.94 98 GLU A O 1
ATOM 761 N N . ALA A 1 99 ? 10.582 -1.051 -20.623 1.00 84.50 99 ALA A N 1
ATOM 762 C CA . ALA A 1 99 ? 10.123 -2.362 -21.075 1.00 84.50 99 ALA A CA 1
ATOM 763 C C . ALA A 1 99 ? 8.906 -2.849 -20.272 1.00 84.50 99 ALA A C 1
ATOM 765 O O . ALA A 1 99 ? 8.009 -3.481 -20.828 1.00 84.50 99 ALA A O 1
ATOM 766 N N . ILE A 1 100 ? 8.869 -2.517 -18.980 1.00 84.62 100 ILE A N 1
ATOM 767 C CA . ILE A 1 100 ? 7.750 -2.799 -18.078 1.00 84.62 100 ILE A CA 1
ATOM 768 C C . ILE A 1 100 ? 6.638 -1.788 -18.265 1.00 84.62 100 ILE A C 1
ATOM 770 O O . ILE A 1 100 ? 5.469 -2.158 -18.226 1.00 84.62 100 ILE A O 1
ATOM 774 N N . ALA A 1 101 ? 7.006 -0.544 -18.560 1.00 76.38 101 ALA A N 1
ATOM 775 C CA . ALA A 1 101 ? 6.069 0.513 -18.873 1.00 76.38 101 ALA A CA 1
ATOM 776 C C . ALA A 1 101 ? 4.994 0.061 -19.874 1.00 76.38 101 ALA A C 1
ATOM 778 O O . ALA A 1 101 ? 3.797 0.064 -19.595 1.00 76.38 101 ALA A O 1
ATOM 779 N N . ARG A 1 102 ? 5.465 -0.479 -21.000 1.00 74.81 102 ARG A N 1
ATOM 780 C CA . ARG A 1 102 ? 4.630 -1.026 -22.073 1.00 74.81 102 ARG A CA 1
ATOM 781 C C . ARG A 1 102 ? 3.796 -2.239 -21.662 1.00 74.81 102 ARG A C 1
ATOM 783 O O . ARG A 1 102 ? 2.754 -2.480 -22.257 1.00 74.81 102 ARG A O 1
ATOM 790 N N . LEU A 1 103 ? 4.261 -3.018 -20.689 1.00 77.25 103 LEU A N 1
ATOM 791 C CA . LEU A 1 103 ? 3.600 -4.238 -20.225 1.00 77.25 103 LEU A CA 1
ATOM 792 C C . LEU A 1 103 ? 2.435 -3.940 -19.271 1.00 77.25 103 LEU A C 1
ATOM 794 O O . LEU A 1 103 ? 1.422 -4.628 -19.316 1.00 77.25 103 LEU A O 1
ATOM 798 N N . VAL A 1 104 ? 2.565 -2.900 -18.449 1.00 74.12 104 VAL A N 1
ATOM 799 C CA . VAL A 1 104 ? 1.505 -2.428 -17.544 1.00 74.12 104 VAL A CA 1
ATOM 800 C C . VAL A 1 104 ? 0.396 -1.689 -18.321 1.00 74.12 104 VAL A C 1
ATOM 802 O O . VAL A 1 104 ? -0.651 -1.384 -17.767 1.00 74.12 104 VAL A O 1
ATOM 805 N N . GLY A 1 105 ? 0.587 -1.429 -19.622 1.00 60.28 105 GLY A N 1
ATOM 806 C CA . GLY A 1 105 ? -0.381 -0.720 -20.471 1.00 60.28 105 GLY A CA 1
ATOM 807 C C . GLY A 1 105 ? -0.390 0.795 -20.258 1.00 60.28 105 GLY A C 1
ATOM 808 O O . GLY A 1 105 ? -1.085 1.519 -20.964 1.00 60.28 105 GLY A O 1
ATOM 809 N N . ALA A 1 106 ? 0.427 1.289 -19.333 1.00 53.50 106 ALA A N 1
ATOM 810 C CA . ALA A 1 106 ? 0.643 2.703 -19.132 1.00 53.50 106 ALA A CA 1
ATOM 811 C C . ALA A 1 106 ? 1.704 3.194 -20.124 1.00 53.50 106 ALA A C 1
ATOM 813 O O . ALA A 1 106 ? 2.865 2.779 -20.101 1.00 53.50 106 ALA A O 1
ATOM 814 N N . SER A 1 107 ? 1.317 4.118 -21.001 1.00 43.66 107 SER A N 1
ATOM 815 C CA . SER A 1 107 ? 2.279 4.971 -21.698 1.00 43.66 107 SER A CA 1
ATOM 816 C C . SER A 1 107 ? 2.982 5.841 -20.656 1.00 43.66 107 SER A C 1
ATOM 818 O O . SER A 1 107 ? 2.624 6.996 -20.443 1.00 43.66 107 SER A O 1
ATOM 820 N N . PHE A 1 108 ? 4.000 5.300 -19.983 1.00 49.22 108 PHE A N 1
ATOM 821 C CA . PHE A 1 108 ? 4.905 6.072 -19.135 1.00 49.22 108 PHE A CA 1
ATOM 822 C C . PHE A 1 108 ? 5.840 6.901 -20.018 1.00 49.22 108 PHE A C 1
ATOM 824 O O . PHE A 1 108 ? 7.053 6.769 -19.966 1.00 49.22 108 PHE A O 1
ATOM 831 N N . SER A 1 109 ? 5.283 7.757 -20.874 1.00 36.91 109 SER A N 1
ATOM 832 C CA . SER A 1 109 ? 6.097 8.709 -21.609 1.00 36.91 109 SER A CA 1
ATOM 833 C C . SER A 1 109 ? 6.550 9.787 -20.625 1.00 36.91 109 SER A C 1
ATOM 835 O O . SER A 1 109 ? 5.822 10.736 -20.323 1.00 36.91 109 SER A O 1
ATOM 837 N N . GLU A 1 110 ? 7.770 9.650 -20.103 1.00 38.28 110 GLU A N 1
ATOM 838 C CA . GLU A 1 110 ? 8.571 10.812 -19.727 1.00 38.28 110 GLU A CA 1
ATOM 839 C C . GLU A 1 110 ? 8.897 11.554 -21.034 1.00 38.28 110 GLU A C 1
ATOM 841 O O . GLU A 1 110 ? 9.979 11.400 -21.593 1.00 38.28 110 GLU A O 1
ATOM 846 N N . LYS A 1 111 ? 7.952 12.333 -21.586 1.00 33.75 111 LYS A N 1
ATOM 847 C CA . LYS A 1 111 ? 8.345 13.336 -22.580 1.00 33.75 111 LYS A CA 1
ATOM 848 C C . LYS A 1 111 ? 9.287 14.310 -21.862 1.00 33.75 111 LYS A C 1
ATOM 850 O O . LYS A 1 111 ? 8.868 14.903 -20.860 1.00 33.75 111 LYS A O 1
ATOM 855 N N . PRO A 1 112 ? 10.527 14.519 -22.344 1.00 34.44 112 PRO A N 1
ATOM 856 C CA . PRO A 1 112 ? 11.265 15.720 -21.991 1.00 34.44 112 PRO A CA 1
ATOM 857 C C . PRO A 1 112 ? 10.356 16.890 -22.364 1.00 34.44 112 PRO A C 1
ATOM 859 O O . PRO A 1 112 ? 9.789 16.895 -23.458 1.00 34.44 112 PRO A O 1
ATOM 862 N N . ARG A 1 113 ? 10.145 17.844 -21.454 1.00 41.66 113 ARG A N 1
ATOM 863 C CA . ARG A 1 113 ? 9.469 19.099 -21.799 1.00 41.66 113 ARG A CA 1
ATOM 864 C C . ARG A 1 113 ? 10.374 19.876 -22.753 1.00 41.66 113 ARG A C 1
ATOM 866 O O . ARG A 1 113 ? 11.109 20.759 -22.328 1.00 41.66 113 ARG A O 1
ATOM 873 N N . GLU A 1 114 ? 10.321 19.522 -24.026 1.00 35.47 114 GLU A N 1
ATOM 874 C CA . GLU A 1 114 ? 10.671 20.413 -25.115 1.00 35.47 114 GLU A CA 1
ATOM 875 C C . GLU A 1 114 ? 9.387 21.002 -25.693 1.00 35.47 114 GLU A C 1
ATOM 877 O O . GLU A 1 114 ? 8.326 20.379 -25.723 1.00 35.47 114 GLU A O 1
ATOM 882 N N . PHE A 1 115 ? 9.521 22.278 -26.011 1.00 41.16 115 PHE A N 1
ATOM 883 C CA . PHE A 1 115 ? 8.512 23.253 -26.375 1.00 41.16 115 PHE A CA 1
ATOM 884 C C . PHE A 1 115 ? 7.542 22.785 -27.479 1.00 41.16 115 PHE A C 1
ATOM 886 O O . PHE A 1 115 ? 7.945 22.144 -28.443 1.00 41.16 115 PHE A O 1
ATOM 893 N N . ASP A 1 116 ? 6.303 23.263 -27.349 1.00 39.50 116 ASP A N 1
ATOM 894 C CA . ASP A 1 116 ? 5.278 23.458 -28.381 1.00 39.50 116 ASP A CA 1
ATOM 895 C C . ASP A 1 116 ? 4.472 22.286 -28.987 1.00 39.50 116 ASP A C 1
ATOM 897 O O . ASP A 1 116 ? 4.968 21.264 -29.449 1.00 39.50 116 ASP A O 1
ATOM 901 N N . ALA A 1 117 ? 3.172 22.601 -29.086 1.00 33.72 117 ALA A N 1
ATOM 902 C CA . ALA A 1 117 ? 2.157 22.139 -30.034 1.00 33.72 117 ALA A CA 1
ATOM 903 C C . ALA A 1 117 ? 1.462 20.767 -29.830 1.00 33.72 117 ALA A C 1
ATOM 905 O O . ALA A 1 117 ? 1.809 19.756 -30.428 1.00 33.72 117 ALA A O 1
ATOM 906 N N . ASN A 1 118 ? 0.305 20.873 -29.162 1.00 36.53 118 ASN A N 1
ATOM 907 C CA . ASN A 1 118 ? -1.029 20.459 -29.631 1.00 36.53 118 ASN A CA 1
ATOM 908 C C . ASN A 1 118 ? -1.568 19.018 -29.426 1.00 36.53 118 ASN A C 1
ATOM 910 O O . ASN A 1 118 ? -0.963 18.027 -29.824 1.00 36.53 118 ASN A O 1
ATOM 914 N N . ILE A 1 119 ? -2.835 19.026 -28.971 1.00 36.38 119 ILE A N 1
ATOM 915 C CA . ILE A 1 119 ? -3.949 18.068 -29.134 1.00 36.38 119 ILE A CA 1
ATOM 916 C C . ILE A 1 119 ? -4.085 16.965 -28.070 1.00 36.38 119 ILE A C 1
ATOM 918 O O . ILE A 1 119 ? -3.472 15.904 -28.145 1.00 36.38 119 ILE A O 1
ATOM 922 N N . ASP A 1 120 ? -4.955 17.269 -27.099 1.00 41.22 120 ASP A N 1
ATOM 923 C CA . ASP A 1 120 ? -6.021 16.422 -26.543 1.00 41.22 120 ASP A CA 1
ATOM 924 C C . ASP A 1 120 ? -5.726 14.920 -26.442 1.00 41.22 120 ASP A C 1
ATOM 926 O O . ASP A 1 120 ? -6.270 14.091 -27.172 1.00 41.22 120 ASP A O 1
ATOM 930 N N . LEU A 1 121 ? -4.895 14.563 -25.467 1.00 42.69 121 LEU A N 1
ATOM 931 C CA . LEU A 1 121 ? -5.008 13.275 -24.797 1.00 42.69 121 LEU A CA 1
ATOM 932 C C . LEU A 1 121 ? -5.814 13.539 -23.527 1.00 42.69 121 LEU A C 1
ATOM 934 O O . LEU A 1 121 ? -5.421 14.381 -22.720 1.00 42.69 121 LEU A O 1
ATOM 938 N N . GLU A 1 122 ? -6.943 12.850 -23.359 1.00 42.59 122 GLU A N 1
ATOM 939 C CA . GLU A 1 122 ? -7.652 12.730 -22.079 1.00 42.59 122 GLU A CA 1
ATOM 940 C C . GLU A 1 122 ? -6.771 11.955 -21.078 1.00 42.59 122 GLU A C 1
ATOM 942 O O . GLU A 1 122 ? -7.121 10.875 -20.605 1.00 42.59 122 GLU A O 1
ATOM 947 N N . ASP A 1 123 ? -5.584 12.478 -20.770 1.00 50.28 123 ASP A N 1
ATOM 948 C CA . ASP A 1 123 ? -4.810 12.048 -19.620 1.00 50.28 123 ASP A CA 1
ATOM 949 C C . ASP A 1 123 ? -5.639 12.465 -18.404 1.00 50.28 123 ASP A C 1
ATOM 951 O O . ASP A 1 123 ? -5.668 13.639 -18.022 1.00 50.28 123 ASP A O 1
ATOM 955 N N . ALA A 1 124 ? -6.390 11.512 -17.842 1.00 54.62 124 ALA A N 1
ATOM 956 C CA . ALA A 1 124 ? -7.098 11.704 -16.586 1.00 54.62 124 ALA A CA 1
ATOM 957 C C . ALA A 1 124 ? -6.145 12.382 -15.594 1.00 54.62 124 ALA A C 1
ATOM 959 O O . ALA A 1 124 ? -4.992 11.961 -15.451 1.00 54.62 124 ALA A O 1
ATOM 960 N N . ALA A 1 125 ? -6.607 13.466 -14.962 1.00 61.69 125 ALA A N 1
ATOM 961 C CA . ALA A 1 125 ? -5.766 14.245 -14.067 1.00 61.69 125 ALA A CA 1
ATOM 962 C C . ALA A 1 125 ? -5.086 13.310 -13.047 1.00 61.69 125 ALA A C 1
ATOM 964 O O . ALA A 1 125 ? -5.748 12.407 -12.521 1.00 61.69 125 ALA A O 1
ATOM 965 N N . PRO A 1 126 ? -3.775 13.484 -12.791 1.00 72.75 126 PRO A N 1
ATOM 966 C CA . PRO A 1 126 ? -3.064 12.646 -11.839 1.00 72.75 126 PRO A CA 1
ATOM 967 C C . PRO A 1 126 ? -3.785 12.696 -10.492 1.00 72.75 126 PRO A C 1
ATOM 969 O O . PRO A 1 126 ? -4.234 13.762 -10.065 1.00 72.75 126 PRO A O 1
ATOM 972 N N . MET A 1 127 ? -3.930 11.535 -9.854 1.00 85.06 127 MET A N 1
ATOM 973 C CA . MET A 1 127 ? -4.654 11.436 -8.588 1.00 85.06 127 MET A CA 1
ATOM 974 C C . MET A 1 127 ? -4.005 12.328 -7.529 1.00 85.06 127 MET A C 1
ATOM 976 O O . MET A 1 127 ? -2.787 12.462 -7.485 1.00 85.06 127 MET A O 1
ATOM 980 N N . GLU A 1 128 ? -4.796 12.912 -6.634 1.00 93.62 128 GLU A N 1
ATOM 981 C CA . GLU A 1 128 ? -4.222 13.644 -5.505 1.00 93.62 128 GLU A CA 1
ATOM 982 C C . GLU A 1 128 ? -3.407 12.707 -4.600 1.00 93.62 128 GLU A C 1
ATOM 984 O O . GLU A 1 128 ? -3.791 11.556 -4.371 1.00 93.62 128 GLU A O 1
ATOM 989 N N . ASP A 1 129 ? -2.314 13.214 -4.025 1.00 92.94 129 ASP A N 1
ATOM 990 C CA . ASP A 1 129 ? -1.432 12.428 -3.153 1.00 92.94 129 ASP A CA 1
ATOM 991 C C . ASP A 1 129 ? -2.196 11.792 -1.983 1.00 92.94 129 ASP A C 1
ATOM 993 O O . ASP A 1 129 ? -1.948 10.639 -1.639 1.00 92.94 129 ASP A O 1
ATOM 997 N N . ALA A 1 130 ? -3.172 12.505 -1.411 1.00 92.69 130 ALA A N 1
ATOM 998 C CA . ALA A 1 130 ? -4.028 11.985 -0.346 1.00 92.69 130 ALA A CA 1
ATOM 999 C C . ALA A 1 13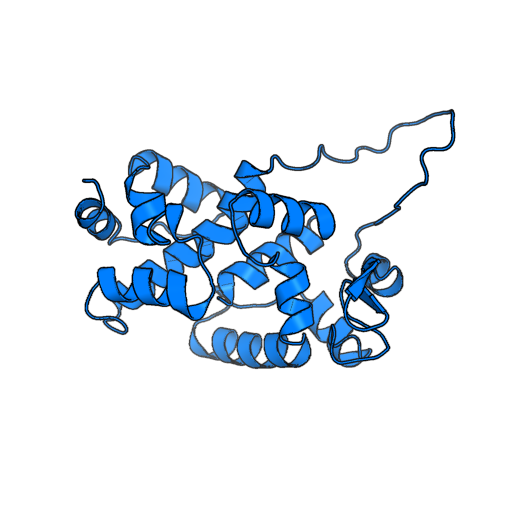0 ? -4.874 10.784 -0.808 1.00 92.69 130 ALA A C 1
ATOM 1001 O O . ALA A 1 130 ? -5.028 9.816 -0.067 1.00 92.69 130 ALA A O 1
ATOM 1002 N N . ALA A 1 131 ? -5.373 10.804 -2.048 1.00 93.75 131 ALA A N 1
ATOM 1003 C CA . ALA A 1 131 ? -6.129 9.691 -2.613 1.00 93.75 131 ALA A CA 1
ATOM 1004 C C . ALA A 1 131 ? -5.232 8.470 -2.867 1.00 93.75 131 ALA A C 1
ATOM 1006 O O . ALA A 1 131 ? -5.650 7.339 -2.624 1.00 93.75 131 ALA A O 1
ATOM 1007 N N . ILE A 1 132 ? -3.986 8.684 -3.306 1.00 94.69 132 ILE A N 1
ATOM 1008 C CA . ILE A 1 132 ? -2.985 7.616 -3.449 1.00 94.69 132 ILE A CA 1
ATOM 1009 C C . ILE A 1 132 ? -2.646 7.014 -2.078 1.00 94.69 132 ILE A C 1
ATOM 1011 O O . ILE A 1 132 ? -2.606 5.792 -1.928 1.00 94.69 132 ILE A O 1
ATOM 1015 N N . GLN A 1 133 ? -2.429 7.862 -1.069 1.00 95.44 133 GLN A N 1
ATOM 1016 C CA . GLN A 1 133 ? -2.152 7.436 0.303 1.00 95.44 133 GLN A CA 1
ATOM 1017 C C . GLN A 1 133 ? -3.298 6.589 0.860 1.00 95.44 133 GLN A C 1
ATOM 1019 O O . GLN A 1 133 ? -3.046 5.474 1.315 1.00 95.44 133 GLN A O 1
ATOM 1024 N N . ASP A 1 134 ? -4.546 7.056 0.763 1.00 94.88 134 ASP A N 1
ATOM 1025 C CA . ASP A 1 134 ? -5.720 6.310 1.228 1.00 94.88 134 ASP A CA 1
ATOM 1026 C C . ASP A 1 134 ? -5.853 4.973 0.482 1.00 94.88 134 ASP A C 1
ATOM 1028 O O . ASP A 1 134 ? -6.038 3.929 1.110 1.00 94.88 134 ASP A O 1
ATOM 1032 N N . ARG A 1 135 ? -5.666 4.965 -0.845 1.00 95.50 135 ARG A N 1
ATOM 1033 C CA . ARG A 1 135 ? -5.780 3.748 -1.660 1.00 95.50 135 ARG A CA 1
ATOM 1034 C C . ARG A 1 135 ? -4.739 2.688 -1.302 1.00 95.50 135 ARG A C 1
ATOM 1036 O O . ARG A 1 135 ? -5.043 1.505 -1.385 1.00 95.50 135 ARG A O 1
ATOM 1043 N N . CYS A 1 136 ? -3.553 3.088 -0.847 1.00 95.38 136 CYS A N 1
ATOM 1044 C CA . CYS A 1 136 ? -2.511 2.164 -0.394 1.00 95.38 136 CYS A CA 1
ATOM 1045 C C . CYS A 1 136 ? -2.651 1.773 1.092 1.00 95.38 136 CYS A C 1
ATOM 1047 O O . CYS A 1 136 ? -2.405 0.621 1.459 1.00 95.38 136 CYS A O 1
ATOM 1049 N N . LEU A 1 137 ? -3.014 2.716 1.968 1.00 96.06 137 LEU A N 1
ATOM 1050 C CA . LEU A 1 137 ? -3.006 2.524 3.423 1.00 96.06 137 LEU A CA 1
ATOM 1051 C C . LEU A 1 137 ? -4.303 1.909 3.966 1.00 96.06 137 LEU A C 1
ATOM 1053 O O . LEU A 1 137 ? -4.240 1.120 4.908 1.00 96.06 137 LEU A O 1
ATOM 1057 N N . LEU A 1 138 ? -5.467 2.207 3.383 1.00 96.38 138 LEU A N 1
ATOM 1058 C CA . LEU A 1 138 ? -6.746 1.665 3.855 1.00 96.38 138 LEU A CA 1
ATOM 1059 C C . LEU A 1 138 ? -6.869 0.139 3.687 1.00 96.38 138 LEU A C 1
ATOM 1061 O O . LEU A 1 138 ? -7.287 -0.503 4.651 1.00 96.38 138 LEU A O 1
ATOM 1065 N N . PRO A 1 139 ? -6.438 -0.496 2.575 1.00 95.19 139 PRO A N 1
ATOM 1066 C CA . PRO A 1 139 ? -6.381 -1.960 2.504 1.00 95.19 139 PRO A CA 1
ATOM 1067 C C . PRO A 1 139 ? -5.484 -2.563 3.593 1.00 95.19 139 PRO A C 1
ATOM 1069 O O . PRO A 1 139 ? -5.787 -3.611 4.164 1.00 95.19 139 PRO A O 1
ATOM 1072 N N . MET A 1 140 ? -4.381 -1.881 3.922 1.00 94.88 140 MET A N 1
ATOM 1073 C CA . MET A 1 140 ? -3.497 -2.293 5.012 1.00 94.88 140 MET A CA 1
ATOM 1074 C C . MET A 1 140 ? -4.203 -2.207 6.373 1.00 94.88 140 MET A C 1
ATOM 1076 O O . MET A 1 140 ? -4.034 -3.108 7.192 1.00 94.88 140 MET A O 1
ATOM 1080 N N . LEU A 1 141 ? -5.000 -1.157 6.603 1.00 95.88 141 LEU A N 1
ATOM 1081 C CA . LEU A 1 141 ? -5.796 -0.972 7.817 1.00 95.88 141 LEU A CA 1
ATOM 1082 C C . LEU A 1 141 ? -6.883 -2.045 7.959 1.00 95.88 141 LEU A C 1
ATOM 1084 O O . LEU A 1 141 ? -7.061 -2.591 9.046 1.00 95.88 141 LEU A O 1
ATOM 1088 N N . VAL A 1 142 ? -7.595 -2.364 6.876 1.00 95.75 142 VAL A N 1
ATOM 1089 C CA . VAL A 1 142 ? -8.650 -3.390 6.876 1.00 95.75 142 VAL A CA 1
ATOM 1090 C C . VAL A 1 142 ? -8.081 -4.748 7.288 1.00 95.75 142 VAL A C 1
ATOM 1092 O O . VAL A 1 142 ? -8.604 -5.368 8.214 1.00 95.75 142 VAL A O 1
ATOM 1095 N N . GLU A 1 143 ? -6.959 -5.176 6.699 1.00 94.56 143 GLU A N 1
ATOM 1096 C CA . GLU A 1 143 ? -6.314 -6.437 7.094 1.00 94.56 143 GLU A CA 1
ATOM 1097 C C . GLU A 1 143 ? -5.713 -6.375 8.505 1.00 94.56 143 GLU A C 1
ATOM 1099 O O . GLU A 1 143 ? -5.781 -7.349 9.249 1.00 94.56 143 GLU A O 1
ATOM 1104 N N . ALA A 1 144 ? -5.169 -5.228 8.923 1.00 94.81 144 ALA A N 1
ATOM 1105 C CA . ALA A 1 144 ? -4.685 -5.024 10.289 1.00 94.81 144 ALA A CA 1
ATOM 1106 C C . ALA A 1 144 ? -5.802 -5.242 11.329 1.00 94.81 144 ALA A C 1
ATOM 1108 O O . ALA A 1 144 ? -5.613 -5.949 12.323 1.00 94.81 144 ALA A O 1
ATOM 1109 N N . LEU A 1 145 ? -6.987 -4.686 11.074 1.00 95.12 145 LEU A N 1
ATOM 1110 C CA . LEU A 1 145 ? -8.168 -4.880 11.911 1.00 95.12 145 LEU A CA 1
ATOM 1111 C C . LEU A 1 145 ? -8.717 -6.312 11.811 1.00 95.12 145 LEU A C 1
ATOM 1113 O O . LEU A 1 145 ? -9.181 -6.846 12.823 1.00 95.12 145 LEU A O 1
ATOM 1117 N N . GLY A 1 146 ? -8.614 -6.954 10.644 1.00 94.06 146 GLY A N 1
ATOM 1118 C CA . GLY A 1 146 ? -8.900 -8.379 10.448 1.00 94.06 146 GLY A CA 1
ATOM 1119 C C . GLY A 1 146 ? -8.040 -9.273 11.345 1.00 94.06 146 GLY A C 1
ATOM 1120 O O . GLY A 1 146 ? -8.579 -10.058 12.122 1.00 94.06 146 GLY A O 1
ATOM 1121 N N . CYS A 1 147 ? -6.720 -9.060 11.362 1.00 93.69 147 CYS A N 1
ATOM 1122 C CA . CYS A 1 147 ? -5.785 -9.793 12.223 1.00 93.69 147 CYS A CA 1
ATOM 1123 C C . CYS A 1 147 ? -6.122 -9.679 13.719 1.00 93.69 147 CYS A C 1
ATOM 1125 O O . CYS A 1 147 ? -5.941 -10.639 14.471 1.00 93.69 147 CYS A O 1
ATOM 1127 N N . LEU A 1 148 ? -6.616 -8.520 14.169 1.00 94.06 148 LEU A N 1
ATOM 1128 C CA . LEU A 1 148 ? -7.079 -8.336 15.551 1.00 94.06 148 LEU A CA 1
ATOM 1129 C C . LEU A 1 148 ? -8.386 -9.090 15.812 1.00 94.06 148 LEU A C 1
ATOM 1131 O O . LEU A 1 148 ? -8.539 -9.715 16.859 1.00 94.06 148 LEU A O 1
ATOM 1135 N N . LYS A 1 149 ? -9.327 -9.052 14.862 1.00 94.00 149 LYS A N 1
ATOM 1136 C CA . LYS A 1 149 ? -10.608 -9.767 14.957 1.00 94.00 149 LYS A CA 1
ATOM 1137 C C . LYS A 1 149 ? -10.409 -11.284 15.007 1.00 94.00 149 LYS A C 1
ATOM 1139 O O . LYS A 1 149 ? -11.107 -11.960 15.755 1.00 94.00 149 LYS A O 1
ATOM 1144 N N . GLU A 1 150 ? -9.451 -11.799 14.244 1.00 93.44 150 GLU A N 1
ATOM 1145 C CA . GLU A 1 150 ? -9.083 -13.219 14.198 1.00 93.44 150 GLU A CA 1
ATOM 1146 C C . GLU A 1 150 ? -8.208 -13.656 15.387 1.00 93.44 150 GLU A C 1
ATOM 1148 O O . GLU A 1 150 ? -7.955 -14.845 15.569 1.00 93.44 150 GLU A O 1
ATOM 1153 N N . GLY A 1 151 ? -7.754 -12.716 16.224 1.00 92.88 151 GLY A N 1
ATOM 1154 C CA . GLY A 1 151 ? -6.923 -13.008 17.392 1.00 92.88 151 GLY A CA 1
ATOM 1155 C C . GLY A 1 151 ? -5.473 -13.380 17.062 1.00 92.88 151 GLY A C 1
ATOM 1156 O O . GLY A 1 151 ? -4.772 -13.897 17.933 1.00 92.88 151 GLY A O 1
ATOM 1157 N N . ILE A 1 152 ? -5.005 -13.098 15.838 1.00 92.88 152 ILE A N 1
ATOM 1158 C CA . ILE A 1 152 ? -3.597 -13.267 15.429 1.00 92.88 152 ILE A CA 1
ATOM 1159 C C . ILE A 1 152 ? -2.701 -12.352 16.271 1.00 92.88 152 ILE A C 1
ATOM 1161 O O . ILE A 1 152 ? -1.622 -12.749 16.713 1.00 92.88 152 ILE A O 1
ATOM 1165 N N . VAL A 1 153 ? -3.174 -11.131 16.533 1.00 92.06 153 VAL A N 1
ATOM 1166 C CA . VAL A 1 153 ? -2.529 -10.171 17.431 1.00 92.06 153 VAL A CA 1
ATOM 1167 C C . VAL A 1 153 ? -3.466 -9.888 18.600 1.00 92.06 153 VAL A C 1
ATOM 1169 O O . VAL A 1 153 ? -4.636 -9.573 18.406 1.00 92.06 153 VAL A O 1
ATOM 1172 N N . LYS A 1 154 ? -2.950 -10.016 19.828 1.00 89.06 154 LYS A N 1
ATOM 1173 C CA . LYS A 1 154 ? -3.755 -9.883 21.054 1.00 89.06 154 LYS A CA 1
ATOM 1174 C C . LYS A 1 154 ? -4.049 -8.435 21.432 1.00 89.06 154 LYS A C 1
ATOM 1176 O O . LYS A 1 154 ? -5.127 -8.147 21.936 1.00 89.06 154 LYS A O 1
ATOM 1181 N N . GLU A 1 155 ? -3.085 -7.544 21.218 1.00 92.00 155 GLU A N 1
ATOM 1182 C CA . GLU A 1 155 ? -3.173 -6.149 21.650 1.00 92.00 155 GLU A CA 1
ATOM 1183 C C . GLU A 1 155 ? -2.978 -5.208 20.456 1.00 92.00 155 GLU A C 1
ATOM 1185 O O . GLU A 1 155 ? -1.989 -5.351 19.732 1.00 92.00 155 GLU A O 1
ATOM 1190 N N . PRO A 1 156 ? -3.873 -4.225 20.253 1.00 92.75 156 PRO A N 1
ATOM 1191 C CA . PRO A 1 156 ? -3.749 -3.250 19.170 1.00 92.75 156 PRO A CA 1
ATOM 1192 C C . PRO A 1 156 ? -2.425 -2.468 19.189 1.00 92.75 156 PRO A C 1
ATOM 1194 O O . PRO A 1 156 ? -1.862 -2.176 18.138 1.00 92.75 156 PRO A O 1
ATOM 1197 N N . SER A 1 157 ? -1.890 -2.169 20.376 1.00 92.62 157 SER A N 1
ATOM 1198 C CA . SER A 1 157 ? -0.606 -1.476 20.563 1.00 92.62 157 SER A CA 1
ATOM 1199 C C . SER A 1 157 ? 0.581 -2.248 19.972 1.00 92.62 157 SER A C 1
ATOM 1201 O O . SER A 1 157 ? 1.472 -1.645 19.373 1.00 92.62 157 SER A O 1
ATOM 1203 N N . HIS A 1 158 ? 0.583 -3.583 20.076 1.00 93.81 158 HIS A N 1
ATOM 1204 C CA . HIS A 1 158 ? 1.606 -4.428 19.451 1.00 93.81 158 HIS A CA 1
ATOM 1205 C C . HIS A 1 158 ? 1.568 -4.339 17.927 1.00 93.81 158 HIS A C 1
ATOM 1207 O O . HIS A 1 158 ? 2.608 -4.472 17.285 1.00 93.81 158 HIS A O 1
ATOM 1213 N N . LEU A 1 159 ? 0.390 -4.105 17.346 1.00 92.88 159 LEU A N 1
ATOM 1214 C CA . LEU A 1 159 ? 0.248 -3.972 15.905 1.00 92.88 159 LEU A CA 1
ATOM 1215 C C . LEU A 1 159 ? 0.881 -2.669 15.405 1.00 92.88 159 LEU A C 1
ATOM 1217 O O . LEU A 1 159 ? 1.660 -2.702 14.456 1.00 92.88 159 LEU A O 1
ATOM 1221 N N . ASP A 1 160 ? 0.629 -1.547 16.082 1.00 93.25 160 ASP A N 1
ATOM 1222 C CA . ASP A 1 160 ? 1.268 -0.266 15.755 1.00 93.25 160 ASP A CA 1
ATOM 1223 C C . ASP A 1 160 ? 2.787 -0.318 15.945 1.00 93.25 160 ASP A C 1
ATOM 1225 O O . ASP A 1 160 ? 3.533 0.113 15.063 1.00 93.25 160 ASP A O 1
ATOM 1229 N N . ALA A 1 161 ? 3.260 -0.948 17.025 1.00 93.31 161 ALA A N 1
ATOM 1230 C CA . ALA A 1 161 ? 4.686 -1.198 17.216 1.00 93.31 161 ALA A CA 1
ATOM 1231 C C . ALA A 1 161 ? 5.274 -2.052 16.076 1.00 93.31 161 ALA A C 1
ATOM 1233 O O . ALA A 1 161 ? 6.336 -1.726 15.547 1.00 93.31 161 ALA A O 1
ATOM 1234 N N . ALA A 1 162 ? 4.579 -3.110 15.646 1.00 93.75 162 ALA A N 1
ATOM 1235 C CA . ALA A 1 162 ? 5.008 -3.942 14.524 1.00 93.75 162 ALA A CA 1
ATOM 1236 C C . ALA A 1 162 ? 5.028 -3.171 13.193 1.00 93.75 162 ALA A C 1
ATOM 1238 O O . ALA A 1 162 ? 5.916 -3.395 12.372 1.00 93.75 162 ALA A O 1
ATOM 1239 N N . PHE A 1 163 ? 4.104 -2.232 12.976 1.00 94.50 163 PHE A N 1
ATOM 1240 C CA . PHE A 1 163 ? 4.131 -1.363 11.800 1.00 94.50 163 PHE A CA 1
ATOM 1241 C C . PHE A 1 163 ? 5.335 -0.418 11.817 1.00 94.50 163 PHE A C 1
ATOM 1243 O O . PHE A 1 163 ? 6.054 -0.324 10.819 1.00 94.50 163 PHE A O 1
ATOM 1250 N N . VAL A 1 164 ? 5.592 0.239 12.950 1.00 94.50 164 VAL A N 1
ATOM 1251 C CA . VAL A 1 164 ? 6.707 1.182 13.100 1.00 94.50 164 VAL A CA 1
ATOM 1252 C C . VAL A 1 164 ? 8.058 0.471 12.989 1.00 94.50 164 VAL A C 1
ATOM 1254 O O . VAL A 1 164 ? 8.897 0.875 12.188 1.00 94.50 164 VAL A O 1
ATOM 1257 N N . PHE A 1 165 ? 8.271 -0.613 13.740 1.00 93.31 165 PHE A N 1
ATOM 1258 C CA . PHE A 1 165 ? 9.563 -1.309 13.778 1.00 93.31 165 PHE A CA 1
ATOM 1259 C C . PHE A 1 165 ? 9.760 -2.328 12.650 1.00 93.31 165 PHE A C 1
ATOM 1261 O O . PHE A 1 165 ? 10.897 -2.648 12.318 1.00 93.31 165 PHE A O 1
ATOM 1268 N N . GLY A 1 166 ? 8.678 -2.856 12.075 1.00 90.75 166 GLY A N 1
ATOM 1269 C CA . GLY A 1 166 ? 8.740 -3.884 11.037 1.00 90.75 166 GLY A CA 1
ATOM 1270 C C . GLY A 1 166 ? 8.843 -3.302 9.634 1.00 90.75 166 GLY A C 1
ATOM 1271 O O . GLY A 1 166 ? 9.827 -3.538 8.938 1.00 90.75 166 GLY A O 1
ATOM 1272 N N . ILE A 1 167 ? 7.827 -2.546 9.206 1.00 88.69 167 ILE A N 1
ATOM 1273 C CA . ILE A 1 167 ? 7.770 -1.994 7.838 1.00 88.69 167 ILE A CA 1
ATOM 1274 C C . ILE A 1 167 ? 8.266 -0.545 7.750 1.00 88.69 167 ILE A C 1
ATOM 1276 O O . ILE A 1 167 ? 8.284 0.027 6.663 1.00 88.69 167 ILE A O 1
ATOM 1280 N N . GLY A 1 168 ? 8.644 0.054 8.883 1.00 92.06 168 GLY A N 1
ATOM 1281 C CA . GLY A 1 168 ? 9.104 1.438 8.948 1.00 92.06 168 GLY A CA 1
ATOM 1282 C C . GLY A 1 168 ? 7.974 2.461 8.850 1.00 92.06 168 GLY A C 1
ATOM 1283 O O . GLY A 1 168 ? 8.183 3.530 8.284 1.00 92.06 168 GLY A O 1
ATOM 1284 N N . PHE A 1 169 ? 6.774 2.152 9.355 1.00 95.06 169 PHE A N 1
ATOM 1285 C CA . PHE A 1 169 ? 5.681 3.129 9.376 1.00 95.06 169 PHE A CA 1
ATOM 1286 C C . PHE A 1 169 ? 6.114 4.406 10.128 1.00 95.06 169 PHE A C 1
ATOM 1288 O O . PHE A 1 169 ? 6.815 4.287 11.138 1.00 95.06 169 PHE A O 1
ATOM 1295 N N . PRO A 1 170 ? 5.726 5.620 9.682 1.00 93.94 170 PRO A N 1
ATOM 1296 C CA . PRO A 1 170 ? 6.340 6.856 10.163 1.00 93.94 170 PRO A CA 1
ATOM 1297 C C . PRO A 1 170 ? 6.147 7.036 11.682 1.00 93.94 170 PRO A C 1
ATOM 1299 O O . PRO A 1 170 ? 5.007 7.220 12.122 1.00 93.94 170 PRO A O 1
ATOM 1302 N N . PRO A 1 171 ? 7.220 7.038 12.505 1.00 92.75 171 PRO A N 1
ATOM 1303 C CA . PRO A 1 171 ? 7.087 7.045 13.967 1.00 92.75 171 PRO A CA 1
ATOM 1304 C C . PRO A 1 171 ? 6.352 8.276 14.510 1.00 92.75 171 PRO A C 1
ATOM 1306 O O . PRO A 1 171 ? 5.623 8.187 15.492 1.00 92.75 171 PRO A O 1
ATOM 1309 N N . PHE A 1 172 ? 6.484 9.425 13.839 1.00 91.69 172 PHE A N 1
ATOM 1310 C CA . PHE A 1 172 ? 5.795 10.667 14.207 1.00 91.69 172 PHE A CA 1
ATOM 1311 C C . PHE A 1 172 ? 4.269 10.613 13.997 1.00 91.69 172 PHE A C 1
ATOM 1313 O O . PHE A 1 172 ? 3.566 11.517 14.438 1.00 91.69 172 PHE A O 1
ATOM 1320 N N . ARG A 1 173 ? 3.747 9.563 13.345 1.00 91.38 173 ARG A N 1
ATOM 1321 C CA . ARG A 1 173 ? 2.307 9.267 13.233 1.00 91.38 173 ARG A CA 1
ATOM 1322 C C . ARG A 1 173 ? 1.836 8.209 14.241 1.00 91.38 173 ARG A C 1
ATOM 1324 O O . ARG A 1 173 ? 0.658 7.868 14.249 1.00 91.38 173 ARG A O 1
ATOM 1331 N N . GLY A 1 174 ? 2.736 7.687 15.078 1.00 89.75 174 GLY A N 1
ATOM 1332 C CA . GLY A 1 174 ? 2.469 6.696 16.129 1.00 89.75 174 GLY A CA 1
ATOM 1333 C C . GLY A 1 174 ? 2.314 5.253 15.638 1.00 89.75 174 GLY A C 1
ATOM 1334 O O . GLY A 1 174 ? 2.821 4.340 16.280 1.00 89.75 174 GLY A O 1
ATOM 1335 N N . GLY A 1 175 ? 1.663 5.048 14.496 1.00 92.75 175 GLY A N 1
ATOM 1336 C CA . GLY A 1 175 ? 1.375 3.733 13.929 1.00 92.75 175 GLY A CA 1
ATOM 1337 C C . GLY A 1 175 ? 0.178 3.795 12.985 1.00 92.75 175 GLY A C 1
ATOM 1338 O O . GLY A 1 175 ? -0.413 4.862 12.801 1.00 92.75 175 GLY A O 1
ATOM 1339 N N . LEU A 1 176 ? -0.169 2.674 12.356 1.00 94.19 176 LEU A N 1
ATOM 1340 C CA . LEU A 1 176 ? -1.261 2.635 11.383 1.00 94.19 176 LEU A CA 1
ATOM 1341 C C . LEU A 1 176 ? -2.616 2.894 12.057 1.00 94.19 176 LEU A C 1
ATOM 1343 O O . LEU A 1 176 ? -3.399 3.702 11.563 1.00 94.19 176 LEU A O 1
ATOM 1347 N N . LEU A 1 177 ? -2.883 2.252 13.196 1.00 94.94 177 LEU A N 1
ATOM 1348 C CA . LEU A 1 177 ? -4.130 2.418 13.942 1.00 94.94 177 LEU A CA 1
ATOM 1349 C C . LEU A 1 177 ? -4.211 3.819 14.549 1.00 94.94 177 LEU A C 1
ATOM 1351 O O . LEU A 1 177 ? -5.200 4.514 14.327 1.00 94.94 177 LEU A O 1
ATOM 1355 N N . ARG A 1 178 ? -3.153 4.278 15.234 1.00 94.62 178 ARG A N 1
ATOM 1356 C CA . ARG A 1 178 ? -3.077 5.642 15.786 1.00 94.62 178 ARG A CA 1
ATOM 1357 C C . ARG A 1 178 ? -3.261 6.719 14.717 1.00 94.62 178 ARG A C 1
ATOM 1359 O O . ARG A 1 178 ? -3.918 7.721 14.984 1.00 94.62 178 ARG A O 1
ATOM 1366 N N . HIS A 1 179 ? -2.735 6.520 13.507 1.00 94.38 179 HIS A N 1
ATOM 1367 C CA . HIS A 1 179 ? -2.919 7.470 12.411 1.00 94.38 179 HIS A CA 1
ATOM 1368 C C . HIS A 1 179 ? -4.401 7.644 12.043 1.00 94.38 179 HIS A C 1
ATOM 1370 O O . HIS A 1 179 ? -4.887 8.776 11.961 1.00 94.38 179 HIS A O 1
ATOM 1376 N N . PHE A 1 180 ? -5.127 6.534 11.878 1.00 95.00 180 PHE A N 1
ATOM 1377 C CA . PHE A 1 180 ? -6.544 6.552 11.506 1.00 95.00 180 PHE A CA 1
ATOM 1378 C C . PHE A 1 180 ? -7.499 6.795 12.681 1.00 95.00 180 PHE A C 1
ATOM 1380 O O . PHE A 1 180 ? -8.656 7.129 12.448 1.00 95.00 180 PHE A O 1
ATOM 1387 N N . ALA A 1 181 ? -7.032 6.715 13.928 1.00 93.69 181 ALA A N 1
ATOM 1388 C CA . ALA A 1 181 ? -7.839 7.006 15.114 1.00 93.69 181 ALA A CA 1
ATOM 1389 C C . ALA A 1 181 ? -8.335 8.459 15.190 1.00 93.69 181 ALA A C 1
ATOM 1391 O O . ALA A 1 181 ? -9.370 8.730 15.789 1.00 93.69 181 ALA A O 1
ATOM 1392 N N . SER A 1 182 ? -7.622 9.387 14.545 1.00 89.56 182 SER A N 1
ATOM 1393 C CA . SER A 1 182 ? -8.031 10.795 14.446 1.00 89.56 182 SER A CA 1
ATOM 1394 C C . SER A 1 182 ? -9.154 11.053 13.429 1.00 89.56 182 SER A C 1
ATOM 1396 O O . SER A 1 182 ? -9.727 12.143 13.408 1.00 89.56 182 SER A O 1
ATOM 1398 N N . VAL A 1 183 ? -9.475 10.074 12.575 1.00 91.94 183 VAL A N 1
ATOM 1399 C CA . VAL A 1 183 ? -10.490 10.206 11.525 1.00 91.94 183 VAL A CA 1
ATOM 1400 C C . VAL A 1 183 ? -11.852 9.757 12.071 1.00 91.94 183 VAL A C 1
ATOM 1402 O O . VAL A 1 183 ? -11.952 8.647 12.598 1.00 91.94 183 VAL A O 1
ATOM 1405 N N . PRO A 1 184 ? -12.925 10.560 11.922 1.00 93.69 184 PRO A N 1
ATOM 1406 C CA . PRO A 1 184 ? -14.272 10.143 12.302 1.00 93.69 184 PRO A CA 1
ATOM 1407 C C . PRO A 1 184 ? -14.668 8.821 11.639 1.00 93.69 184 PRO A C 1
ATOM 1409 O O . PRO A 1 184 ? -14.439 8.620 10.444 1.00 93.69 184 PRO A O 1
ATOM 1412 N N . ARG A 1 185 ? -15.298 7.922 12.402 1.00 92.56 185 ARG A N 1
ATOM 1413 C CA . ARG A 1 185 ? -15.605 6.555 11.949 1.00 92.56 185 ARG A CA 1
ATOM 1414 C C . ARG A 1 185 ? -16.472 6.530 10.699 1.00 92.56 185 ARG A C 1
ATOM 1416 O O . ARG A 1 185 ? -16.198 5.755 9.792 1.00 92.56 185 ARG A O 1
ATOM 1423 N N . GLU A 1 186 ? -17.473 7.398 10.627 1.00 93.75 186 GLU A N 1
ATOM 1424 C CA . GLU A 1 186 ? -18.363 7.513 9.472 1.00 93.75 186 GLU A CA 1
ATOM 1425 C C . GLU A 1 186 ? -17.581 7.905 8.215 1.00 93.75 186 GLU A C 1
ATOM 1427 O O . GLU A 1 186 ? -17.783 7.329 7.148 1.00 93.75 186 GLU A O 1
ATOM 1432 N N . GLN A 1 187 ? -16.634 8.838 8.351 1.00 94.56 187 GLN A N 1
ATOM 1433 C CA . GLN A 1 187 ? -15.774 9.251 7.247 1.00 94.56 187 GLN A CA 1
ATOM 1434 C C . GLN A 1 187 ? -14.815 8.129 6.836 1.00 94.56 187 GLN A C 1
ATOM 1436 O O . GLN A 1 187 ? -14.577 7.926 5.648 1.00 94.56 187 GLN A O 1
ATOM 1441 N N . LEU A 1 188 ? -14.267 7.390 7.801 1.00 94.75 188 LEU A N 1
ATOM 1442 C CA . LEU A 1 188 ? -13.370 6.274 7.525 1.00 94.75 188 LEU A CA 1
ATOM 1443 C C . LEU A 1 188 ? -14.093 5.134 6.790 1.00 94.75 188 LEU A C 1
ATOM 1445 O O . LEU A 1 188 ? -13.557 4.611 5.818 1.00 94.75 188 LEU A O 1
ATOM 1449 N N . ILE A 1 189 ? -15.326 4.807 7.193 1.00 95.44 189 ILE A N 1
ATOM 1450 C CA . ILE A 1 189 ? -16.185 3.832 6.502 1.00 95.44 189 ILE A CA 1
ATOM 1451 C C . ILE A 1 189 ? -16.425 4.266 5.056 1.00 95.44 189 ILE A C 1
ATOM 1453 O O . ILE A 1 189 ? -16.147 3.492 4.145 1.00 95.44 189 ILE A O 1
ATOM 1457 N N . GLN A 1 190 ? -16.833 5.520 4.833 1.00 95.75 190 GLN A N 1
ATOM 1458 C CA . GLN A 1 190 ? -17.058 6.049 3.483 1.00 95.75 190 GLN A CA 1
ATOM 1459 C C . GLN A 1 190 ? -15.815 5.931 2.596 1.00 95.75 190 GLN A C 1
ATOM 1461 O O . GLN A 1 190 ? -15.922 5.564 1.429 1.00 95.75 190 GLN A O 1
ATOM 1466 N N . ARG A 1 191 ? -14.626 6.223 3.139 1.00 94.94 191 ARG A N 1
ATOM 1467 C CA . ARG A 1 191 ? -13.367 6.100 2.392 1.00 94.94 191 ARG A CA 1
ATOM 1468 C C . ARG A 1 191 ? -13.035 4.648 2.057 1.00 94.94 191 ARG A C 1
ATOM 1470 O O . ARG A 1 191 ? -12.613 4.384 0.940 1.00 94.94 191 ARG A O 1
ATOM 1477 N N . ILE A 1 192 ? -13.234 3.717 2.992 1.00 95.56 192 ILE A N 1
ATOM 1478 C CA . ILE A 1 192 ? -12.998 2.279 2.775 1.00 95.56 192 ILE A CA 1
ATOM 1479 C C . ILE A 1 192 ? -13.955 1.738 1.703 1.00 95.56 192 ILE A C 1
ATOM 1481 O O . ILE A 1 192 ? -13.518 1.101 0.745 1.00 95.56 192 ILE A O 1
ATOM 1485 N N . GLU A 1 193 ? -15.244 2.057 1.810 1.00 95.12 193 GLU A N 1
ATOM 1486 C CA . GLU A 1 193 ? -16.268 1.620 0.856 1.00 95.12 193 GLU A CA 1
ATOM 1487 C C . GLU A 1 193 ? -16.070 2.242 -0.534 1.00 95.12 193 GLU A C 1
ATOM 1489 O O . GLU A 1 193 ? -16.287 1.572 -1.543 1.00 95.12 193 GLU A O 1
ATOM 1494 N N . ALA A 1 194 ? -15.574 3.482 -0.620 1.00 93.75 194 ALA A N 1
ATOM 1495 C CA . ALA A 1 194 ? -15.215 4.117 -1.892 1.00 93.75 194 ALA A CA 1
ATOM 1496 C C . ALA A 1 194 ? -14.077 3.388 -2.635 1.00 93.75 194 ALA A C 1
ATOM 1498 O O . ALA A 1 194 ? -13.929 3.538 -3.850 1.00 93.75 194 ALA A O 1
ATOM 1499 N N . LEU A 1 195 ? -13.279 2.580 -1.930 1.00 91.31 195 LEU A N 1
ATOM 1500 C CA . LEU A 1 195 ? -12.279 1.696 -2.533 1.00 91.31 195 LEU A CA 1
ATOM 1501 C C . LEU A 1 195 ? -12.851 0.329 -2.940 1.00 91.31 195 LEU A C 1
ATOM 1503 O O . LEU A 1 195 ? -12.122 -0.466 -3.527 1.00 91.31 195 LEU A O 1
ATOM 1507 N N . GLY A 1 196 ? -14.128 0.056 -2.658 1.00 91.56 196 GLY A N 1
ATOM 1508 C CA . GLY A 1 196 ? -14.763 -1.245 -2.878 1.00 91.56 196 GLY A CA 1
ATOM 1509 C C . GLY A 1 196 ? -14.429 -2.285 -1.804 1.00 91.56 196 GLY A C 1
ATOM 1510 O O . GLY A 1 196 ? -14.619 -3.476 -2.036 1.00 91.56 196 GLY A O 1
ATOM 1511 N N . LEU A 1 197 ? -13.913 -1.855 -0.649 1.00 91.81 197 LEU A N 1
ATOM 1512 C CA . LEU A 1 197 ? -13.574 -2.730 0.473 1.00 91.81 197 LEU A CA 1
ATOM 1513 C C . LEU A 1 197 ? -14.732 -2.807 1.475 1.00 91.81 197 LEU A C 1
ATOM 1515 O O . LEU A 1 197 ? -15.467 -1.840 1.671 1.00 91.81 197 LEU A O 1
ATOM 1519 N N . GLU A 1 198 ? -14.860 -3.944 2.158 1.00 91.62 198 GLU A N 1
ATOM 1520 C CA . GLU A 1 198 ? -15.834 -4.105 3.239 1.00 91.62 198 GLU A CA 1
ATOM 1521 C C . GLU A 1 198 ? -15.357 -3.387 4.511 1.00 91.62 198 GLU A C 1
ATOM 1523 O O . GLU A 1 198 ? -14.227 -3.576 4.974 1.00 91.62 198 GLU A O 1
ATOM 1528 N N . ALA A 1 199 ? -16.228 -2.563 5.095 1.00 92.06 199 ALA A N 1
ATOM 1529 C CA . ALA A 1 199 ? -15.924 -1.834 6.317 1.00 92.06 199 ALA A CA 1
ATOM 1530 C C . ALA A 1 199 ? -15.725 -2.789 7.518 1.00 92.06 199 ALA A C 1
ATOM 1532 O O . ALA A 1 199 ? -16.617 -3.583 7.836 1.00 92.06 199 ALA A O 1
ATOM 1533 N N . PRO A 1 200 ? -14.600 -2.704 8.256 1.00 93.12 200 PRO A N 1
ATOM 1534 C CA . PRO A 1 200 ? -14.355 -3.582 9.396 1.00 93.12 200 PRO A CA 1
ATOM 1535 C C . PRO A 1 200 ? -15.371 -3.386 10.530 1.00 93.12 200 PRO A C 1
ATOM 1537 O O . PRO A 1 200 ? -15.590 -2.282 11.029 1.00 93.12 200 PRO A O 1
ATOM 1540 N N . THR A 1 201 ? -15.923 -4.485 11.047 1.00 93.38 201 THR A N 1
ATOM 1541 C CA . THR A 1 201 ? -16.911 -4.454 12.146 1.00 93.38 201 THR A CA 1
ATOM 1542 C C . THR A 1 201 ? -16.324 -4.029 13.502 1.00 93.38 201 THR A C 1
ATOM 1544 O O . THR A 1 201 ? -17.056 -3.823 14.469 1.00 93.38 201 THR A O 1
ATOM 1547 N N . ASN A 1 202 ? -14.997 -3.957 13.619 1.00 93.88 202 ASN A N 1
ATOM 1548 C CA . ASN A 1 202 ? -14.253 -3.677 14.849 1.00 93.88 202 ASN A CA 1
ATOM 1549 C C . ASN A 1 202 ? -13.529 -2.319 14.839 1.00 93.88 202 ASN A C 1
ATOM 1551 O O . ASN A 1 202 ? -12.603 -2.131 15.622 1.00 93.88 202 ASN A O 1
ATOM 1555 N N . LEU A 1 203 ? -13.976 -1.346 14.034 1.00 93.12 203 LEU A N 1
ATOM 1556 C CA . LEU A 1 203 ? -13.398 0.011 13.998 1.00 93.12 203 LEU A CA 1
ATOM 1557 C C . LEU A 1 203 ? -13.347 0.717 15.365 1.00 93.12 203 LEU A C 1
ATOM 1559 O O . LEU A 1 203 ? -12.482 1.556 15.579 1.00 93.12 203 LEU A O 1
ATOM 1563 N N . LYS A 1 204 ? -14.201 0.336 16.326 1.00 92.38 204 LYS A N 1
ATOM 1564 C CA . LYS A 1 204 ? -14.142 0.819 17.723 1.00 92.38 204 LYS A CA 1
ATOM 1565 C C . LYS A 1 204 ? -12.805 0.567 18.431 1.00 92.38 204 LYS A C 1
ATOM 1567 O O . LYS A 1 204 ? -12.551 1.162 19.467 1.00 92.38 204 LYS A O 1
ATOM 1572 N N . VAL A 1 205 ? -11.964 -0.326 17.905 1.00 91.75 205 VAL A N 1
ATOM 1573 C CA . VAL A 1 205 ? -10.600 -0.540 18.41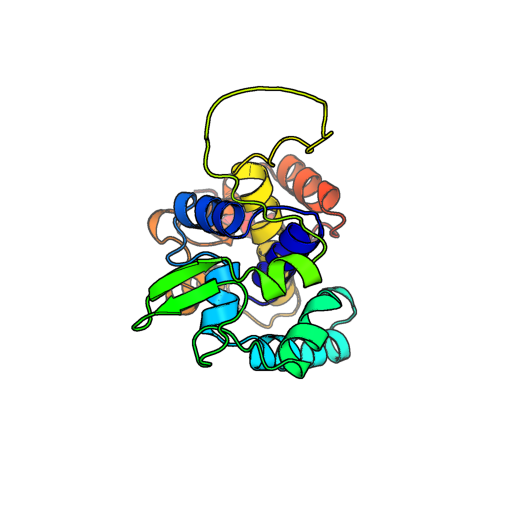1 1.00 91.75 205 VAL A CA 1
ATOM 1574 C C . VAL A 1 205 ? -9.753 0.730 18.282 1.00 91.75 205 VAL A C 1
ATOM 1576 O O . VAL A 1 205 ? -8.879 0.957 19.113 1.00 91.75 205 VAL A O 1
ATOM 1579 N N . LEU A 1 206 ? -10.030 1.571 17.281 1.00 92.19 206 LEU A N 1
ATOM 1580 C CA . LEU A 1 206 ? -9.312 2.824 17.056 1.00 92.19 206 LEU A CA 1
ATOM 1581 C C . LEU A 1 206 ? -9.562 3.858 18.164 1.00 92.19 206 LEU A C 1
ATOM 1583 O O . LEU A 1 206 ? -8.693 4.683 18.419 1.00 92.19 206 LEU A O 1
ATOM 1587 N N . ASP A 1 207 ? -10.691 3.775 18.875 1.00 89.38 207 ASP A N 1
ATOM 1588 C CA . ASP A 1 207 ? -11.032 4.693 19.971 1.00 89.38 207 ASP A CA 1
ATOM 1589 C C . ASP A 1 207 ? -9.983 4.651 21.099 1.00 89.38 207 ASP A C 1
ATOM 1591 O O . ASP A 1 207 ? -9.734 5.660 21.750 1.00 89.38 207 ASP A O 1
ATOM 1595 N N . ALA A 1 208 ? -9.313 3.507 21.290 1.00 85.75 208 ALA A N 1
ATOM 1596 C CA . ALA A 1 208 ? -8.226 3.348 22.263 1.00 85.75 208 ALA A CA 1
ATOM 1597 C C . ALA A 1 208 ? -6.971 4.179 21.928 1.00 85.75 208 ALA A C 1
ATOM 1599 O O . ALA A 1 208 ? -6.026 4.217 22.710 1.00 85.75 208 ALA A O 1
ATOM 1600 N N . PHE A 1 209 ? -6.953 4.812 20.757 1.00 86.56 209 PHE A N 1
ATOM 1601 C CA . PHE A 1 209 ? -5.865 5.632 20.251 1.00 86.56 209 PHE A CA 1
ATOM 1602 C C . PHE A 1 209 ? -6.321 7.065 19.951 1.00 86.56 209 PHE A C 1
ATOM 1604 O O . PHE A 1 209 ? -5.590 7.780 19.270 1.00 86.56 209 PHE A O 1
ATOM 1611 N N . ALA A 1 210 ? -7.497 7.500 20.410 1.00 76.38 210 ALA A N 1
ATOM 1612 C CA . ALA A 1 210 ? -8.038 8.830 20.114 1.00 76.38 210 ALA A CA 1
ATOM 1613 C C . ALA A 1 210 ? -7.577 9.945 21.085 1.00 76.38 210 ALA A C 1
ATOM 1615 O O . ALA A 1 210 ? -8.056 11.070 20.967 1.00 76.38 210 ALA A O 1
ATOM 1616 N N . ASP A 1 211 ? -6.653 9.642 22.008 1.00 60.09 211 ASP A N 1
ATOM 1617 C CA . ASP A 1 211 ? -6.113 10.583 23.011 1.00 60.09 211 ASP A CA 1
ATOM 1618 C C . ASP A 1 211 ? -5.287 11.735 22.423 1.00 60.09 211 ASP A C 1
ATOM 1620 O O . ASP A 1 211 ? -4.337 11.431 21.654 1.00 60.09 211 ASP A O 1
#

Radius of gyration: 18.13 Å; chains: 1; bounding box: 43×43×53 Å